Protein 5FVK (pdb70)

Structure (mmCIF, N/CA/C/O backbone):
data_5FVK
#
_entry.id   5FVK
#
_cell.length_a   38.830
_cell.length_b   56.460
_cell.length_c   84.250
_cell.angle_alpha   90.00
_cell.angle_beta   90.00
_cell.angle_gamma   90.00
#
_symmetry.space_group_name_H-M   'P 21 21 21'
#
loop_
_entity.id
_entity.type
_entity.pdbx_description
1 polymer 'VACUOLAR PROTEIN SORTING-ASSOCIATED PROTEIN 4'
2 polymer 'VPS4-ASSOCIATED PROTEIN 1'
3 water water
#
loop_
_atom_site.group_PDB
_atom_site.id
_atom_site.type_symbol
_atom_site.label_atom_id
_atom_site.label_alt_id
_atom_site.label_comp_id
_atom_site.label_asym_id
_atom_site.label_entity_id
_atom_site.label_seq_id
_atom_site.pdbx_PDB_ins_code
_atom_site.Cartn_x
_atom_site.Cartn_y
_atom_site.Cartn_z
_atom_site.occupancy
_atom_site.B_iso_or_equiv
_atom_site.auth_seq_id
_atom_site.auth_comp_id
_atom_site.auth_asym_id
_atom_site.auth_atom_id
_atom_site.pdbx_PDB_model_num
ATOM 1 N N . MET A 1 1 ? 5.314 41.169 19.281 1.00 73.70 1 MET A N 1
ATOM 2 C CA . MET A 1 1 ? 5.806 40.086 18.439 1.00 67.10 1 MET A CA 1
ATOM 3 C C . MET A 1 1 ? 5.337 40.280 16.996 1.00 67.08 1 MET A C 1
ATOM 4 O O . MET A 1 1 ? 4.205 39.944 16.646 1.00 73.28 1 MET A O 1
ATOM 9 N N . SER A 1 2 ? 6.220 40.837 16.173 1.00 56.60 2 SER A N 1
ATOM 10 C CA . SER A 1 2 ? 5.929 41.107 14.766 1.00 44.30 2 SER A CA 1
ATOM 11 C C . SER A 1 2 ? 6.963 40.432 13.869 1.00 35.02 2 SER A C 1
ATOM 12 O O . SER A 1 2 ? 7.966 39.937 14.365 1.00 33.20 2 SER A O 1
ATOM 15 N N . THR A 1 3 ? 6.724 40.415 12.558 1.00 29.33 3 THR A N 1
ATOM 16 C CA A THR A 1 3 ? 7.662 39.773 11.645 0.60 25.45 3 THR A CA 1
ATOM 17 C CA B THR A 1 3 ? 7.661 39.798 11.626 0.40 27.24 3 THR A CA 1
ATOM 18 C C . THR A 1 3 ? 9.002 40.526 11.617 1.00 26.65 3 THR A C 1
ATOM 19 O O . THR A 1 3 ? 10.064 39.900 11.559 1.00 24.41 3 THR A O 1
ATOM 26 N N . GLY A 1 4 ? 8.960 41.856 11.690 1.00 27.70 4 GLY A N 1
ATOM 27 C CA . GLY A 1 4 ? 10.183 42.640 11.666 1.00 27.38 4 GLY A CA 1
ATOM 28 C C . GLY A 1 4 ? 11.047 42.338 12.875 1.00 30.33 4 GLY A C 1
ATOM 29 O O . GLY A 1 4 ? 12.273 42.164 12.771 1.00 24.31 4 GLY A O 1
ATOM 30 N N . ASP A 1 5 ? 10.400 42.257 14.032 1.00 29.15 5 ASP A N 1
ATOM 31 C CA . ASP A 1 5 ? 11.098 41.931 15.269 1.00 33.43 5 ASP A CA 1
ATOM 32 C C . ASP A 1 5 ? 11.713 40.542 15.177 1.00 28.63 5 ASP A C 1
ATOM 33 O O . ASP A 1 5 ? 12.875 40.348 15.532 1.00 26.51 5 ASP A O 1
ATOM 38 N N . PHE A 1 6 ? 10.940 39.581 14.676 1.00 24.08 6 PHE A N 1
ATOM 39 C CA . PHE A 1 6 ? 11.430 38.216 14.524 1.00 21.38 6 PHE A CA 1
ATOM 40 C C . PHE A 1 6 ? 12.612 38.164 13.562 1.00 23.70 6 PHE A C 1
ATOM 41 O O . PHE A 1 6 ? 13.554 37.417 13.786 1.00 20.51 6 PHE A O 1
ATOM 49 N N . LEU A 1 7 ? 12.554 38.955 12.495 1.00 19.92 7 LEU A N 1
ATOM 50 C CA . LEU A 1 7 ? 13.647 38.988 11.524 1.00 22.71 7 LEU A CA 1
ATOM 51 C C . LEU A 1 7 ? 14.903 39.585 12.148 1.00 24.31 7 LEU A C 1
ATOM 52 O O . LEU A 1 7 ? 16.008 39.083 11.935 1.00 26.42 7 LEU A O 1
ATOM 57 N N . THR A 1 8 ? 14.729 40.663 12.905 1.00 24.86 8 THR A N 1
ATOM 58 C CA . THR A 1 8 ? 15.849 41.301 13.580 1.00 26.47 8 THR A CA 1
ATOM 59 C C . THR A 1 8 ? 16.569 40.298 14.468 1.00 34.00 8 THR A C 1
ATOM 60 O O . THR A 1 8 ? 17.793 40.138 14.384 1.00 35.26 8 THR A O 1
ATOM 64 N N . LYS A 1 9 ? 15.802 39.596 15.294 1.00 27.95 9 LYS A N 1
ATOM 65 C CA . LYS A 1 9 ? 16.392 38.648 16.225 1.00 31.78 9 LYS A CA 1
ATOM 66 C C . LYS A 1 9 ? 16.985 37.450 15.491 1.00 27.48 9 LYS A C 1
ATOM 67 O O . LYS A 1 9 ? 18.075 36.991 15.832 1.00 30.05 9 LYS A O 1
ATOM 73 N N . GLY A 1 10 ? 16.282 36.949 14.476 1.00 19.95 10 GLY A N 1
ATOM 74 C CA . GLY A 1 10 ? 16.803 35.873 13.664 1.00 16.40 10 GLY A CA 1
ATOM 75 C C . GLY A 1 10 ? 18.125 36.185 12.988 1.00 20.89 10 GLY A C 1
ATOM 76 O O . GLY A 1 10 ? 19.047 35.361 12.980 1.00 20.16 10 GLY A O 1
ATOM 77 N N . ILE A 1 11 ? 18.223 37.383 12.427 1.00 21.44 11 ILE A N 1
ATOM 78 C CA . ILE A 1 11 ? 19.417 37.771 11.700 1.00 23.61 11 ILE A CA 1
ATOM 79 C C . ILE A 1 11 ? 20.581 37.922 12.668 1.00 25.63 11 ILE A C 1
ATOM 80 O O . ILE A 1 11 ? 21.689 37.493 12.367 1.00 24.75 11 ILE A O 1
ATOM 85 N N . GLU A 1 12 ? 20.326 38.521 13.830 1.00 24.31 12 GLU A N 1
ATOM 86 C CA . GLU A 1 12 ? 21.327 38.588 14.896 1.00 29.62 12 GLU A CA 1
ATOM 87 C C . GLU A 1 12 ? 21.857 37.203 15.258 1.00 25.39 12 GLU A C 1
ATOM 88 O O . GLU A 1 12 ? 23.069 37.009 15.397 1.00 25.40 12 GLU A O 1
ATOM 94 N N . LEU A 1 13 ? 20.943 36.246 15.414 1.00 21.73 13 LEU A N 1
ATOM 95 C CA . LEU A 1 13 ? 21.312 34.900 15.823 1.00 24.28 13 LEU A CA 1
ATOM 96 C C . LEU A 1 13 ? 22.087 34.186 14.719 1.00 23.30 13 LEU A C 1
ATOM 97 O O . LEU A 1 13 ? 23.050 33.461 14.986 1.00 21.25 13 LEU A O 1
ATOM 102 N N . VAL A 1 14 ? 21.681 34.401 13.473 1.00 19.72 14 VAL A N 1
ATOM 103 C CA . VAL A 1 14 ? 22.372 33.755 12.368 1.00 18.82 14 VAL A CA 1
ATOM 104 C C . VAL A 1 14 ? 23.742 34.399 12.184 1.00 22.83 14 VAL A C 1
ATOM 105 O O . VAL A 1 14 ? 24.724 33.725 11.866 1.00 23.05 14 VAL A O 1
ATOM 109 N N . GLN A 1 15 ? 23.813 35.707 12.400 1.00 22.36 15 GLN A N 1
ATOM 110 C CA . GLN A 1 15 ? 25.095 36.391 12.343 1.00 24.82 15 GLN A CA 1
ATOM 111 C C . GLN A 1 15 ? 26.030 35.786 13.381 1.00 25.46 15 GLN A C 1
ATOM 112 O O . GLN A 1 15 ? 27.207 35.574 13.109 1.00 28.11 15 GLN A O 1
ATOM 118 N N . LYS A 1 16 ? 25.493 35.483 14.560 1.00 20.68 16 LYS A N 1
ATOM 119 C CA . LYS A 1 16 ? 26.278 34.851 15.623 1.00 24.44 16 LYS A CA 1
ATOM 120 C C . LYS A 1 16 ? 26.772 33.471 15.187 1.00 18.86 16 LYS A C 1
ATOM 121 O O . LYS A 1 16 ? 27.947 33.123 15.382 1.00 24.75 16 LYS A O 1
ATOM 127 N N . ALA A 1 17 ? 25.862 32.693 14.611 1.00 19.12 17 ALA A N 1
ATOM 128 C CA . ALA A 1 17 ? 26.174 31.382 14.051 1.00 17.92 17 ALA A CA 1
ATOM 129 C C . ALA A 1 17 ? 27.306 31.469 13.041 1.00 22.39 17 ALA A C 1
ATOM 130 O O . ALA A 1 17 ? 28.231 30.664 13.062 1.00 23.05 17 ALA A O 1
ATOM 132 N N . ILE A 1 18 ? 27.205 32.447 12.148 1.00 23.34 18 ILE A N 1
ATOM 133 C CA . ILE A 1 18 ? 28.188 32.643 11.093 1.00 20.43 18 ILE A CA 1
ATOM 134 C C . ILE A 1 18 ? 29.554 33.010 11.683 1.00 22.97 18 ILE A C 1
ATOM 135 O O . ILE A 1 18 ? 30.596 32.552 11.193 1.00 30.09 18 ILE A O 1
ATOM 140 N N . ASP A 1 19 ? 29.554 33.822 12.742 1.00 24.72 19 ASP A N 1
ATOM 141 C CA . ASP A 1 19 ? 30.794 34.139 13.458 1.00 25.82 19 ASP A CA 1
ATOM 142 C C . ASP A 1 19 ? 31.442 32.900 14.076 1.00 28.05 19 ASP A C 1
ATOM 143 O O . ASP A 1 19 ? 32.666 32.746 14.038 1.00 29.55 19 ASP A O 1
ATOM 148 N N . LEU A 1 20 ? 30.620 32.028 14.658 1.00 22.33 20 LEU A N 1
ATOM 149 C CA . LEU A 1 20 ? 31.104 30.794 15.274 1.00 22.85 20 LEU A CA 1
ATOM 150 C C . LEU A 1 20 ? 31.597 29.826 14.206 1.00 22.85 20 LEU A C 1
ATOM 151 O O . LEU A 1 20 ? 32.581 29.117 14.387 1.00 26.05 20 LEU A O 1
ATOM 156 N N . ASP A 1 21 ? 30.874 29.804 13.096 1.00 19.20 21 ASP A N 1
ATOM 157 C CA . ASP A 1 21 ? 31.220 29.022 11.914 1.00 24.32 21 ASP A CA 1
ATOM 158 C C . ASP A 1 21 ? 32.615 29.399 11.413 1.00 25.84 21 ASP A C 1
ATOM 159 O O . ASP A 1 21 ? 33.510 28.546 11.297 1.00 28.47 21 ASP A O 1
ATOM 164 N N . THR A 1 22 ? 32.805 30.684 11.149 1.00 27.41 22 THR A N 1
ATOM 165 C CA . THR A 1 22 ? 34.097 31.194 10.705 1.00 25.81 22 THR A CA 1
ATOM 166 C C . THR A 1 22 ? 35.195 30.877 11.717 1.00 27.67 22 THR A C 1
ATOM 167 O O . THR A 1 22 ? 36.338 30.621 11.340 1.00 33.39 22 THR A O 1
ATOM 171 N N . ALA A 1 23 ? 34.843 30.866 13.000 1.00 27.61 23 ALA A N 1
ATOM 172 C CA . ALA A 1 23 ? 35.826 30.604 14.060 1.00 29.19 23 ALA A CA 1
ATOM 173 C C . ALA A 1 23 ? 36.135 29.105 14.233 1.00 33.47 23 ALA A C 1
ATOM 174 O O . ALA A 1 23 ? 36.922 28.727 15.105 1.00 31.32 23 ALA A O 1
ATOM 176 N N . THR A 1 24 ? 35.515 28.281 13.385 1.00 33.34 24 THR A N 1
ATOM 177 C CA . THR A 1 24 ? 35.561 26.805 13.413 1.00 29.99 24 THR A CA 1
ATOM 178 C C . THR A 1 24 ? 34.933 26.186 14.660 1.00 29.75 24 THR A C 1
ATOM 179 O O . THR A 1 24 ? 35.197 25.024 14.978 1.00 31.50 24 THR A O 1
ATOM 183 N N . GLN A 1 25 ? 34.076 26.933 15.347 1.00 28.20 25 GLN A N 1
ATOM 184 C CA . GLN A 1 25 ? 33.345 26.366 16.475 1.00 22.10 25 GLN A CA 1
ATOM 185 C C . GLN A 1 25 ? 32.050 25.788 15.936 1.00 27.97 25 GLN A C 1
ATOM 186 O O . GLN A 1 25 ? 30.971 26.350 16.133 1.00 23.49 25 GLN A O 1
ATOM 192 N N . TYR A 1 26 ? 32.171 24.663 15.240 1.00 24.21 26 TYR A N 1
ATOM 193 C CA . TYR A 1 26 ? 31.080 24.170 14.411 1.00 22.29 26 TYR A CA 1
ATOM 194 C C . TYR A 1 26 ? 29.901 23.617 15.203 1.00 21.94 26 TYR A C 1
ATOM 195 O O . TYR A 1 26 ? 28.760 23.806 14.801 1.00 22.19 26 TYR A O 1
ATOM 204 N N . GLU A 1 27 ? 30.156 22.934 16.315 1.00 23.81 27 GLU A N 1
ATOM 205 C CA . GLU A 1 27 ? 29.041 22.427 17.116 1.00 25.75 27 GLU A CA 1
ATOM 206 C C . GLU A 1 27 ? 28.203 23.584 17.674 1.00 23.10 27 GLU A C 1
ATOM 207 O O . GLU A 1 27 ? 26.970 23.541 17.629 1.00 24.11 27 GLU A O 1
ATOM 213 N N . GLU A 1 28 ? 28.865 24.629 18.161 1.00 23.44 28 GLU A N 1
ATOM 214 C CA . GLU A 1 28 ? 28.152 25.802 18.666 1.00 22.01 28 GLU A CA 1
ATOM 215 C C . GLU A 1 28 ? 27.441 26.555 17.541 1.00 21.84 28 GLU A C 1
ATOM 216 O O . GLU A 1 28 ? 26.327 27.058 17.718 1.00 23.40 28 GLU A O 1
ATOM 222 N N . ALA A 1 29 ? 28.096 26.649 16.386 1.00 20.14 29 ALA A N 1
ATOM 223 C CA . ALA A 1 29 ? 27.486 27.271 15.208 1.00 19.49 29 ALA A CA 1
ATOM 224 C C . ALA A 1 29 ? 26.215 26.546 14.767 1.00 17.13 29 ALA A C 1
ATOM 225 O O . ALA A 1 29 ? 25.211 27.184 14.438 1.00 18.02 29 ALA A O 1
ATOM 227 N N . TYR A 1 30 ? 26.268 25.216 14.746 1.00 15.76 30 TYR A N 1
ATOM 228 C CA . TYR A 1 30 ? 25.118 24.410 14.358 1.00 16.35 30 TYR A CA 1
ATOM 229 C C . TYR A 1 30 ? 23.896 24.783 15.209 1.00 17.58 30 TYR A C 1
ATOM 230 O O . TYR A 1 30 ? 22.815 25.060 14.690 1.00 16.58 30 TYR A O 1
ATOM 239 N N . THR A 1 31 ? 24.095 24.816 16.521 1.00 20.50 31 THR A N 1
ATOM 240 C CA . THR A 1 31 ? 23.032 25.185 17.447 1.00 18.25 31 THR A CA 1
ATOM 241 C C . THR A 1 31 ? 22.542 26.600 17.176 1.00 16.13 31 THR A C 1
ATOM 242 O O . THR A 1 31 ? 21.346 26.844 17.145 1.00 16.86 31 THR A O 1
ATOM 246 N N . ALA A 1 32 ? 23.476 27.531 16.994 1.00 17.50 32 ALA A N 1
ATOM 247 C CA . ALA A 1 32 ? 23.135 28.922 16.738 1.00 19.73 32 ALA A CA 1
ATOM 248 C C . ALA A 1 32 ? 22.361 29.104 15.427 1.00 19.13 32 ALA A C 1
ATOM 249 O O . ALA A 1 32 ? 21.442 29.921 15.365 1.00 19.08 32 ALA A O 1
ATOM 251 N N . TYR A 1 33 ? 22.730 28.361 14.384 1.00 14.92 33 TYR A N 1
ATOM 252 C CA . TYR A 1 33 ? 21.987 28.433 13.128 1.00 12.32 33 TYR A CA 1
ATOM 253 C C . TYR A 1 33 ? 20.540 28.043 13.371 1.00 13.12 33 TYR A C 1
ATOM 254 O O . TYR A 1 33 ? 19.631 28.709 12.901 1.00 13.36 33 TYR A O 1
ATOM 263 N N . TYR A 1 34 ? 20.330 26.941 14.088 1.00 13.02 34 TYR A N 1
ATOM 264 C CA . TYR A 1 34 ? 18.965 26.483 14.330 1.00 13.63 34 TYR A CA 1
ATOM 265 C C . TYR A 1 34 ? 18.198 27.440 15.232 1.00 15.45 34 TYR A C 1
ATOM 266 O O . TYR A 1 34 ? 16.989 27.601 15.048 1.00 16.88 34 TYR A O 1
ATOM 275 N N . ASN A 1 35 ? 18.873 28.103 16.171 1.00 17.74 35 ASN A N 1
ATOM 276 C CA . ASN A 1 35 ? 18.228 29.181 16.921 1.00 18.50 35 ASN A CA 1
ATOM 277 C C . ASN A 1 35 ? 17.726 30.266 15.968 1.00 21.76 35 ASN A C 1
ATOM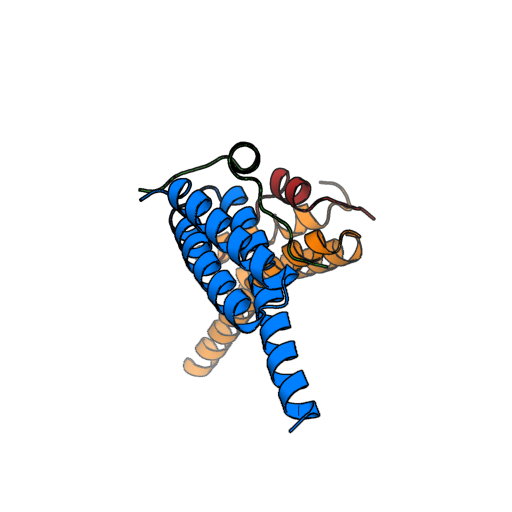 278 O O . ASN A 1 35 ? 16.577 30.694 16.045 1.00 19.17 35 ASN A O 1
ATOM 283 N N . GLY A 1 36 ? 18.594 30.678 15.050 1.00 16.83 36 GLY A N 1
ATOM 284 C CA . GLY A 1 36 ? 18.222 31.606 13.991 1.00 16.29 36 GLY A CA 1
ATOM 285 C C . GLY A 1 36 ? 17.046 31.130 13.156 1.00 11.93 36 GLY A C 1
ATOM 286 O O . GLY A 1 36 ? 16.112 31.896 12.901 1.00 16.22 36 GLY A O 1
ATOM 287 N N . LEU A 1 37 ? 17.090 29.875 12.726 1.00 12.05 37 LEU A N 1
ATOM 288 C CA . LEU A 1 37 ? 16.005 29.313 11.929 1.00 12.74 37 LEU A CA 1
ATOM 289 C C . LEU A 1 37 ? 14.659 29.382 12.652 1.00 11.91 37 LEU A C 1
ATOM 290 O O . LEU A 1 37 ? 13.635 29.607 12.006 1.00 13.84 37 LEU A O 1
ATOM 295 N N . ASP A 1 38 ? 14.659 29.213 13.977 1.00 13.55 38 ASP A N 1
ATOM 296 C CA . ASP A 1 38 ? 13.411 29.360 14.734 1.00 13.63 38 ASP A CA 1
ATOM 297 C C . ASP A 1 38 ? 12.750 30.715 14.501 1.00 15.23 38 ASP A C 1
ATOM 298 O O . ASP A 1 38 ? 11.526 30.808 14.338 1.00 16.79 38 ASP A O 1
ATOM 303 N N . TYR A 1 39 ? 13.558 31.772 14.523 1.00 15.78 39 TYR A N 1
ATOM 304 C CA . TYR A 1 39 ? 13.014 33.115 14.406 1.00 14.10 39 TYR A CA 1
ATOM 305 C C . TYR A 1 39 ? 12.685 33.456 12.963 1.00 14.89 39 TYR A C 1
ATOM 306 O O . TYR A 1 39 ? 11.731 34.206 12.717 1.00 17.19 39 TYR A O 1
ATOM 315 N N . LEU A 1 40 ? 13.425 32.895 12.010 1.00 14.98 40 LEU A N 1
ATOM 316 C CA . LEU A 1 40 ? 13.052 33.097 10.612 1.00 13.91 40 LEU A CA 1
ATOM 317 C C . LEU A 1 40 ? 11.728 32.406 10.347 1.00 11.36 40 LEU A C 1
ATOM 318 O O . LEU A 1 40 ? 10.894 32.911 9.593 1.00 15.60 40 LEU A O 1
ATOM 323 N N . MET A 1 41 ? 11.534 31.240 10.968 1.00 11.22 41 MET A N 1
ATOM 324 C CA . MET A 1 41 ? 10.281 30.518 10.825 1.00 12.96 41 MET A CA 1
ATOM 325 C C . MET A 1 41 ? 9.120 31.317 11.419 1.00 14.37 41 MET A C 1
ATOM 326 O O . MET A 1 41 ? 8.032 31.376 10.835 1.00 16.63 41 MET A O 1
ATOM 331 N N . LEU A 1 42 ? 9.352 31.946 12.570 1.00 13.45 42 LEU A N 1
ATOM 332 C CA . LEU A 1 42 ? 8.316 32.771 13.186 1.00 14.20 42 LEU A CA 1
ATOM 333 C C . LEU A 1 42 ? 8.025 33.989 12.317 1.00 17.10 42 LEU A C 1
ATOM 334 O O . LEU A 1 42 ? 6.868 34.380 12.158 1.00 18.79 42 LEU A O 1
ATOM 339 N N . ALA A 1 43 ? 9.071 34.576 11.742 1.00 17.25 43 ALA A N 1
ATOM 340 C CA . ALA A 1 43 ? 8.879 35.737 10.872 1.00 15.29 43 ALA A CA 1
ATOM 341 C C . ALA A 1 43 ? 8.009 35.354 9.693 1.00 16.09 43 ALA A C 1
ATOM 342 O O . ALA A 1 43 ? 7.113 36.096 9.280 1.00 17.01 43 ALA A O 1
ATOM 344 N N . LEU A 1 44 ? 8.280 34.176 9.153 1.00 17.02 44 LEU A N 1
ATOM 345 C CA . LEU A 1 44 ? 7.547 33.653 8.017 1.00 16.70 44 LEU A CA 1
ATOM 346 C C . LEU A 1 44 ? 6.073 33.509 8.341 1.00 15.63 44 LEU A C 1
ATOM 347 O O . LEU A 1 44 ? 5.211 33.924 7.555 1.00 20.37 44 LEU A O 1
ATOM 352 N N . LYS A 1 45 ? 5.786 32.941 9.511 1.00 17.55 45 LYS A N 1
ATOM 353 C CA . LYS A 1 45 ? 4.414 32.713 9.957 1.00 18.67 45 LYS A CA 1
ATOM 354 C C . LYS A 1 45 ? 3.608 34.009 10.063 1.00 23.54 45 LYS A C 1
ATOM 355 O O . LYS A 1 45 ? 2.410 34.013 9.815 1.00 29.76 45 LYS A O 1
ATOM 361 N N . TYR A 1 46 ? 4.262 35.112 10.409 1.00 18.22 46 TYR A N 1
ATOM 362 C CA . TYR A 1 46 ? 3.532 36.360 10.627 1.00 20.24 46 TYR A CA 1
ATOM 363 C C . TYR A 1 46 ? 3.603 37.334 9.463 1.00 22.26 46 TYR A C 1
ATOM 364 O O . TYR A 1 46 ? 3.086 38.451 9.544 1.00 27.01 46 TYR A O 1
ATOM 373 N N . GLU A 1 47 ? 4.239 36.902 8.381 1.00 17.79 47 GLU A N 1
ATOM 374 C CA . GLU A 1 47 ? 4.357 37.718 7.187 1.00 17.86 47 GLU A CA 1
ATOM 375 C C . GLU A 1 47 ? 3.301 37.289 6.178 1.00 21.23 47 GLU A C 1
ATOM 376 O O . GLU A 1 47 ? 3.163 36.095 5.909 1.00 20.36 47 GLU A O 1
ATOM 382 N N . LYS A 1 48 ? 2.559 38.247 5.621 1.00 15.06 48 LYS A N 1
ATOM 383 C CA . LYS A 1 48 ? 1.491 37.897 4.687 1.00 17.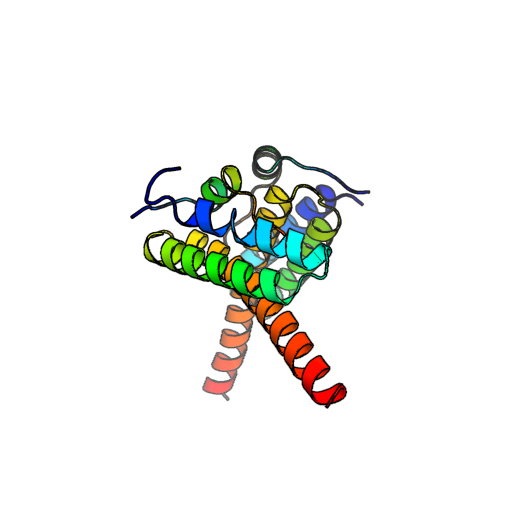15 48 LYS A CA 1
ATOM 384 C C . LYS A 1 48 ? 1.786 38.219 3.220 1.00 18.31 48 LYS A C 1
ATOM 385 O O . LYS A 1 48 ? 1.067 37.755 2.324 1.00 20.24 48 LYS A O 1
ATOM 391 N N . ASN A 1 49 ? 2.806 39.030 2.965 1.00 16.74 49 ASN A N 1
ATOM 392 C CA . ASN A 1 49 ? 3.168 39.351 1.581 1.00 19.63 49 ASN A CA 1
ATOM 393 C C . ASN A 1 49 ? 3.842 38.134 0.967 1.00 18.15 49 ASN A C 1
ATOM 394 O O . ASN A 1 49 ? 4.855 37.682 1.484 1.00 16.44 49 ASN A O 1
ATOM 399 N N . PRO A 1 50 ? 3.287 37.593 -0.129 1.00 16.01 50 PRO A N 1
ATOM 400 C CA . PRO A 1 50 ? 3.844 36.317 -0.608 1.00 15.84 50 PRO A CA 1
ATOM 401 C C . PRO A 1 50 ? 5.278 36.447 -1.128 1.00 16.81 50 PRO A C 1
ATOM 402 O O . PRO A 1 50 ? 6.050 35.507 -1.024 1.00 19.41 50 PRO A O 1
ATOM 406 N N . LYS A 1 51 ? 5.626 37.601 -1.692 1.00 19.27 51 LYS A N 1
ATOM 407 C CA . LYS A 1 51 ? 7.010 37.797 -2.131 1.00 18.35 51 LYS A CA 1
ATOM 408 C C . LYS A 1 51 ? 7.970 37.778 -0.950 1.00 17.58 51 LYS A C 1
ATOM 409 O O . LYS A 1 51 ? 9.005 37.110 -1.000 1.00 20.06 51 LYS A O 1
ATOM 415 N N . SER A 1 52 ? 7.619 38.499 0.108 1.00 16.28 52 SER A N 1
ATOM 416 C CA . SER A 1 52 ? 8.460 38.551 1.297 1.00 18.35 52 SER A CA 1
ATOM 417 C C . SER A 1 52 ? 8.554 37.196 1.977 1.00 20.14 52 SER A C 1
ATOM 418 O O . SER A 1 52 ? 9.628 36.823 2.429 1.00 16.66 52 SER A O 1
ATOM 421 N N . LYS A 1 53 ? 7.445 36.460 2.041 1.00 16.60 53 LYS A N 1
ATOM 422 C CA . LYS A 1 53 ? 7.511 35.086 2.542 1.00 13.44 53 LYS A CA 1
ATOM 423 C C . LYS A 1 53 ? 8.531 34.261 1.750 1.00 14.90 53 LYS A C 1
ATOM 424 O O . LYS A 1 53 ? 9.322 33.527 2.323 1.00 16.53 53 LYS A O 1
ATOM 430 N N . ASP A 1 54 ? 8.524 34.375 0.426 1.00 15.66 54 ASP A N 1
ATOM 431 C CA . ASP A 1 54 ? 9.443 33.554 -0.345 1.00 17.49 54 ASP A CA 1
ATOM 432 C C . ASP A 1 54 ? 10.895 33.991 -0.169 1.00 16.71 54 ASP A C 1
ATOM 433 O O . ASP A 1 54 ? 11.800 33.140 -0.202 1.00 16.98 54 ASP A O 1
ATOM 438 N N . LEU A 1 55 ? 11.116 35.291 0.044 1.00 15.92 55 LEU A N 1
ATOM 439 C CA . LEU A 1 55 ? 12.454 35.810 0.358 1.00 19.35 55 LEU A CA 1
ATOM 440 C C . LEU A 1 55 ? 12.969 35.218 1.660 1.00 19.39 55 LEU A C 1
ATOM 441 O O . LEU A 1 55 ? 14.115 34.762 1.744 1.00 18.71 55 LEU A O 1
ATOM 446 N N . ILE A 1 56 ? 12.121 35.236 2.681 1.00 14.26 56 ILE A N 1
ATOM 447 C CA . ILE A 1 56 ? 12.497 34.679 3.973 1.00 13.51 56 ILE A CA 1
ATOM 448 C C . ILE A 1 56 ? 12.740 33.177 3.840 1.00 16.01 56 ILE A C 1
ATOM 449 O O . ILE A 1 56 ? 13.694 32.650 4.421 1.00 16.13 56 ILE A O 1
ATOM 454 N N . ARG A 1 57 ? 11.889 32.490 3.078 1.00 13.79 57 ARG A N 1
ATOM 455 C CA . ARG A 1 57 ? 12.033 31.038 2.918 1.00 14.08 57 ARG A CA 1
ATOM 456 C C . ARG A 1 57 ? 13.359 30.719 2.239 1.00 17.66 57 ARG A C 1
ATOM 457 O O . ARG A 1 57 ? 14.031 29.748 2.578 1.00 16.84 57 ARG A O 1
ATOM 465 N N . ALA A 1 58 ? 13.736 31.547 1.270 1.00 14.08 58 ALA A N 1
ATOM 466 C CA . ALA A 1 58 ? 14.970 31.306 0.532 1.00 18.36 58 ALA A CA 1
ATOM 467 C C . ALA A 1 58 ? 16.176 31.428 1.460 1.00 22.07 58 ALA A C 1
ATOM 468 O O . ALA A 1 58 ? 17.100 30.609 1.402 1.00 18.06 58 ALA A O 1
ATOM 470 N N . LYS A 1 59 ? 16.164 32.443 2.323 1.00 15.65 59 LYS A N 1
ATOM 471 C CA . LYS A 1 59 ? 17.238 32.618 3.297 1.00 16.43 59 LYS A CA 1
ATOM 472 C C . LYS A 1 59 ? 17.251 31.516 4.356 1.00 14.52 59 LYS A C 1
ATOM 473 O O . LYS A 1 59 ? 18.320 31.002 4.718 1.00 15.39 59 LYS A O 1
ATOM 479 N N . PHE A 1 60 ? 16.068 31.166 4.854 1.00 13.04 60 PHE A N 1
ATOM 480 C CA . PHE A 1 60 ? 15.893 30.009 5.735 1.00 11.10 60 PHE A CA 1
ATOM 481 C C . PHE A 1 60 ? 16.616 28.800 5.146 1.00 14.70 60 PHE A C 1
ATOM 482 O O . PHE A 1 60 ? 17.396 28.128 5.820 1.00 13.53 60 PHE A O 1
ATOM 490 N N . THR A 1 61 ? 16.362 28.532 3.873 1.00 11.28 61 THR A N 1
ATOM 491 C CA . THR A 1 61 ? 16.920 27.337 3.257 1.00 13.08 61 THR A CA 1
ATOM 492 C C . THR A 1 61 ? 18.439 27.448 3.163 1.00 14.12 61 THR A C 1
ATOM 493 O O . THR A 1 61 ? 19.144 26.447 3.358 1.00 16.02 61 THR A O 1
ATOM 497 N N . GLU A 1 62 ? 18.956 28.647 2.866 1.00 15.47 62 GLU A N 1
ATOM 498 C CA A GLU A 1 62 ? 20.406 28.818 2.818 0.50 14.63 62 GLU A CA 1
ATOM 499 C CA B GLU A 1 62 ? 20.408 28.858 2.830 0.50 15.51 62 GLU A CA 1
ATOM 500 C C . GLU A 1 62 ? 21.048 28.498 4.167 1.00 14.72 62 GLU A C 1
ATOM 501 O O . GLU A 1 62 ? 22.088 27.802 4.224 1.00 14.61 62 GLU A O 1
ATOM 512 N N . TYR A 1 63 ? 20.449 28.979 5.247 1.00 12.00 63 TYR A N 1
ATOM 513 C CA . TYR A 1 63 ? 21.035 28.742 6.573 1.00 12.38 63 TYR A CA 1
ATOM 514 C C . TYR A 1 63 ? 20.838 27.288 7.004 1.00 11.45 63 TYR A C 1
ATOM 515 O O . TYR A 1 63 ? 21.748 26.687 7.586 1.00 13.85 63 TYR A O 1
ATOM 524 N N . LEU A 1 64 ? 19.660 26.726 6.718 1.00 11.55 64 LEU A N 1
ATOM 525 C CA . LEU A 1 64 ? 19.417 25.305 6.940 1.00 11.31 64 LEU A CA 1
ATOM 526 C C . LEU A 1 64 ? 20.487 24.460 6.259 1.00 14.98 64 LEU A C 1
ATOM 527 O O . LEU A 1 64 ? 21.061 23.559 6.865 1.00 14.52 64 LEU A O 1
ATOM 532 N N . ASN A 1 65 ? 20.759 24.755 4.994 1.00 12.15 65 ASN A N 1
ATOM 533 C CA . ASN A 1 65 ? 21.731 23.960 4.247 1.00 14.63 65 ASN A CA 1
ATOM 534 C C . ASN A 1 65 ? 23.132 24.043 4.849 1.00 14.04 65 ASN A C 1
ATOM 535 O O . ASN A 1 65 ? 23.872 23.045 4.882 1.00 16.99 65 ASN A O 1
ATOM 540 N N . ARG A 1 66 ? 23.499 25.228 5.320 1.00 13.46 66 ARG A N 1
ATOM 541 C CA . ARG A 1 66 ? 24.816 25.410 5.919 1.00 15.91 66 ARG A CA 1
ATOM 542 C C . ARG A 1 66 ? 24.881 24.630 7.217 1.00 14.06 66 ARG A C 1
ATOM 543 O O . ARG A 1 66 ? 25.875 23.975 7.489 1.00 14.93 66 ARG A O 1
ATOM 551 N N . ALA A 1 67 ? 23.821 24.714 8.023 1.00 12.27 67 ALA A N 1
ATOM 552 C CA . ALA A 1 67 ? 23.793 23.984 9.294 1.00 11.80 67 ALA A CA 1
ATOM 553 C C . ALA A 1 67 ? 23.973 22.492 9.077 1.00 16.92 67 ALA A C 1
ATOM 554 O O . ALA A 1 67 ? 24.724 21.812 9.785 1.00 17.34 67 ALA A O 1
ATOM 556 N N . GLU A 1 68 ? 23.288 21.976 8.079 1.00 13.73 68 GLU A N 1
ATOM 557 C CA . GLU A 1 68 ? 23.360 20.542 7.837 1.00 15.53 68 GLU A CA 1
ATOM 558 C C . GLU A 1 68 ? 24.721 20.145 7.265 1.00 18.51 68 GLU A C 1
ATOM 559 O O . GLU A 1 68 ? 25.217 19.052 7.550 1.00 18.35 68 GLU A O 1
ATOM 565 N N . GLN A 1 69 ? 25.330 21.030 6.485 1.00 15.52 69 GLN A N 1
ATOM 566 C CA . GLN A 1 69 ? 26.697 20.816 6.016 1.00 18.48 69 GLN A CA 1
ATOM 567 C C . GLN A 1 69 ? 27.673 20.734 7.191 1.00 17.49 69 GLN A C 1
ATOM 568 O O . GLN A 1 69 ? 28.545 19.854 7.211 1.00 17.93 69 GLN A O 1
ATOM 574 N N . LEU A 1 70 ? 27.520 21.623 8.175 1.00 15.57 70 LEU A N 1
ATOM 575 C CA . LEU A 1 70 ? 28.360 21.568 9.372 1.00 13.59 70 LEU A CA 1
ATOM 576 C C . LEU A 1 70 ? 28.153 20.244 10.106 1.00 15.91 70 LEU A C 1
ATOM 577 O O . LEU A 1 70 ? 29.118 19.613 10.537 1.00 18.54 70 LEU A O 1
ATOM 582 N N . LYS A 1 71 ? 26.889 19.848 10.264 1.00 14.91 71 LYS A N 1
ATOM 583 C CA . LYS A 1 71 ? 26.570 18.615 10.977 1.00 15.44 71 LYS A CA 1
ATOM 584 C C . LYS A 1 71 ? 27.209 17.411 10.301 1.00 16.99 71 LYS A C 1
ATOM 585 O O . LYS A 1 71 ? 27.840 16.571 10.955 1.00 18.71 71 LYS A O 1
ATOM 591 N N . LYS A 1 72 ? 27.051 17.324 8.985 1.00 16.17 72 LYS A N 1
ATOM 592 C CA . LYS A 1 72 ? 27.669 16.229 8.242 1.00 16.80 72 LYS A CA 1
ATOM 593 C C . LYS A 1 72 ? 29.194 16.273 8.376 1.00 17.03 72 LYS A C 1
ATOM 594 O O . LYS A 1 72 ? 29.834 15.234 8.521 1.00 21.33 72 LYS A O 1
ATOM 600 N N . HIS A 1 73 ? 29.781 17.470 8.329 1.00 16.80 73 HIS A N 1
ATOM 601 C CA . HIS A 1 73 ? 31.221 17.613 8.475 1.00 19.01 73 HIS A CA 1
ATOM 602 C C . HIS A 1 73 ? 31.686 17.136 9.853 1.00 20.86 73 HIS A C 1
ATOM 603 O O . HIS A 1 73 ? 32.661 16.391 9.961 1.00 23.47 73 HIS A O 1
ATOM 610 N N . LEU A 1 74 ? 30.983 17.553 10.899 1.00 18.67 74 LEU A N 1
ATOM 611 C CA . LEU A 1 74 ? 31.314 17.142 12.264 1.00 19.03 74 LEU A CA 1
ATOM 612 C C . LEU A 1 74 ? 31.275 15.627 12.417 1.00 17.74 74 LEU A C 1
ATOM 613 O O . LEU A 1 74 ? 32.202 15.026 12.985 1.00 21.37 74 LEU A O 1
ATOM 618 N N . GLU A 1 75 ? 30.198 15.015 11.927 1.00 17.40 75 GLU A N 1
ATOM 619 C CA . GLU A 1 75 ? 30.029 13.560 12.040 1.00 15.73 75 GLU A CA 1
ATOM 620 C C . GLU A 1 75 ? 31.068 12.806 11.226 1.00 18.23 75 GLU A C 1
ATOM 621 O O . GLU A 1 75 ? 31.663 11.842 11.702 1.00 18.18 75 GLU A O 1
ATOM 627 N N . SER A 1 76 ? 31.304 13.254 10.000 1.00 20.73 76 SER A N 1
ATOM 628 C CA . SER A 1 76 ? 32.266 12.581 9.134 1.00 18.91 76 SER A CA 1
ATOM 629 C C . SER A 1 76 ? 33.692 12.712 9.662 1.00 20.74 76 SER A C 1
ATOM 630 O O . SER A 1 76 ? 34.474 11.771 9.575 1.00 22.67 76 SER A O 1
ATOM 633 N N . GLU A 1 77 ? 34.027 13.882 10.201 1.00 21.24 77 GLU A N 1
ATOM 634 C CA . GLU A 1 77 ? 35.349 14.097 10.775 1.00 21.76 77 GLU A CA 1
ATOM 635 C C . GLU A 1 77 ? 35.562 13.163 11.948 1.00 22.57 77 GLU A C 1
ATOM 636 O O . GLU A 1 77 ? 36.631 12.571 12.099 1.00 29.04 77 GLU A O 1
ATOM 642 N N . GLU A 1 78 ? 34.536 13.034 12.783 1.00 21.80 78 GLU A N 1
ATOM 643 C CA . GLU A 1 78 ? 34.661 12.174 13.948 1.00 23.02 78 GLU A CA 1
ATOM 644 C C . GLU A 1 78 ? 34.790 10.717 13.521 1.00 27.12 78 GLU A C 1
ATOM 645 O O . GLU A 1 78 ? 35.566 9.969 14.101 1.00 25.46 78 GLU A O 1
ATOM 651 N N . ALA A 1 79 ? 34.029 10.322 12.501 1.00 19.10 79 ALA A N 1
ATOM 652 C CA . ALA A 1 79 ? 34.059 8.942 12.011 1.00 19.78 79 ALA A CA 1
ATOM 653 C C . ALA A 1 79 ? 35.396 8.602 11.354 1.00 21.26 79 ALA A C 1
ATOM 654 O O . ALA A 1 79 ? 35.869 7.467 11.431 1.00 22.78 79 ALA A O 1
ATOM 656 N N . ASN A 1 80 ? 35.984 9.587 10.684 1.00 23.34 80 ASN A N 1
ATOM 657 C CA . ASN A 1 80 ? 37.298 9.406 10.073 1.00 23.08 80 ASN A CA 1
ATOM 658 C C . ASN A 1 80 ? 38.393 9.208 11.114 1.00 29.23 80 ASN A C 1
ATOM 659 O O . ASN A 1 80 ? 39.413 8.584 10.836 1.00 34.71 80 ASN A O 1
ATOM 664 N N . ALA A 1 81 ? 38.182 9.760 12.306 1.00 28.46 81 ALA A N 1
ATOM 665 C CA . ALA A 1 81 ? 39.234 9.788 13.317 1.00 30.45 81 ALA A CA 1
ATOM 666 C C . ALA A 1 81 ? 38.999 8.774 14.425 1.00 38.17 81 ALA A C 1
ATOM 667 O O . ALA A 1 81 ? 39.831 8.620 15.320 1.00 36.54 81 ALA A O 1
ATOM 669 N N . ALA A 1 82 ? 37.874 8.070 14.353 1.00 31.93 82 ALA A N 1
ATOM 670 C CA . ALA A 1 82 ? 37.441 7.201 15.442 1.00 36.95 82 ALA A CA 1
ATOM 671 C C . ALA A 1 82 ? 38.370 6.006 15.653 1.00 44.56 82 ALA A C 1
ATOM 672 O O . ALA A 1 82 ? 38.676 5.269 14.717 1.00 51.16 82 ALA A O 1
ATOM 674 N N . MET B 1 1 ? 0.007 37.163 -25.335 1.00 45.75 1 MET B N 1
ATOM 675 C CA . MET B 1 1 ? 0.809 35.941 -25.359 1.00 44.77 1 MET B CA 1
ATOM 676 C C . MET B 1 1 ? 1.903 36.000 -26.426 1.00 47.35 1 MET B C 1
ATOM 677 O O . MET B 1 1 ? 1.678 36.482 -27.536 1.00 48.21 1 MET B O 1
ATOM 682 N N . SER B 1 2 ? 3.086 35.509 -26.067 1.00 39.80 2 SER B N 1
ATOM 683 C CA . SER B 1 2 ? 4.194 35.317 -26.996 1.00 34.30 2 SER B CA 1
ATOM 684 C C . SER B 1 2 ? 4.774 33.929 -26.747 1.00 33.80 2 SER B C 1
ATOM 685 O O . SER B 1 2 ? 4.331 33.231 -25.839 1.00 33.20 2 SER B O 1
ATOM 688 N N . THR B 1 3 ? 5.757 33.523 -27.544 1.00 36.72 3 THR B N 1
ATOM 689 C CA . THR B 1 3 ? 6.523 32.323 -27.215 1.00 35.42 3 THR B CA 1
ATOM 690 C C . THR B 1 3 ? 7.673 32.674 -26.260 1.00 36.56 3 THR B C 1
ATOM 691 O O . THR B 1 3 ? 8.166 33.799 -26.261 1.00 37.52 3 THR B O 1
ATOM 695 N N . GLY B 1 4 ? 8.086 31.712 -25.436 1.00 30.53 4 GLY B N 1
ATOM 696 C CA . GLY B 1 4 ? 9.106 31.964 -24.432 1.00 26.79 4 GLY B CA 1
ATOM 697 C C . GLY B 1 4 ? 8.511 32.309 -23.072 1.00 34.06 4 GLY B C 1
ATOM 698 O O . GLY B 1 4 ? 7.382 31.906 -22.775 1.00 35.29 4 GLY B O 1
ATOM 699 N N . ASP B 1 5 ? 9.274 33.053 -22.264 1.00 36.28 5 ASP B N 1
ATOM 700 C CA . ASP B 1 5 ? 8.908 33.456 -20.894 1.00 37.36 5 ASP B CA 1
ATOM 701 C C . ASP B 1 5 ? 8.293 32.317 -20.084 1.00 34.01 5 ASP B C 1
ATOM 702 O O . ASP B 1 5 ? 7.147 32.384 -19.633 1.00 30.26 5 ASP B O 1
ATOM 707 N N . PHE B 1 6 ? 9.090 31.283 -19.883 1.00 18.33 6 PHE B N 1
ATOM 708 C CA . PHE B 1 6 ? 8.580 30.009 -19.384 1.00 15.59 6 PHE B CA 1
ATOM 709 C C . PHE B 1 6 ? 8.149 30.076 -17.926 1.00 16.72 6 PHE B C 1
ATOM 710 O O . PHE B 1 6 ? 7.147 29.456 -17.545 1.00 15.77 6 PHE B O 1
ATOM 718 N N . LEU B 1 7 ? 8.897 30.809 -17.106 1.00 17.04 7 LEU B N 1
ATOM 719 C CA . LEU B 1 7 ? 8.546 30.926 -15.698 1.00 14.26 7 LEU B CA 1
ATOM 720 C C . LEU B 1 7 ? 7.160 31.567 -15.554 1.00 17.75 7 LEU B C 1
ATOM 721 O O . LEU B 1 7 ? 6.321 31.077 -14.801 1.00 18.53 7 LEU B O 1
ATOM 726 N N . THR B 1 8 ? 6.913 32.661 -16.284 1.00 18.03 8 THR B N 1
ATOM 727 C CA . THR B 1 8 ? 5.601 33.318 -16.232 1.00 18.27 8 THR B CA 1
ATOM 728 C C . THR B 1 8 ? 4.490 32.364 -16.649 1.00 21.46 8 THR B C 1
ATOM 729 O O . THR B 1 8 ? 3.460 32.279 -15.984 1.00 21.27 8 THR B O 1
ATOM 733 N N . LYS B 1 9 ? 4.712 31.635 -17.736 1.00 20.24 9 LYS B N 1
ATOM 734 C CA . LYS B 1 9 ? 3.702 30.704 -18.238 1.00 19.96 9 LYS B CA 1
ATOM 735 C C . LYS B 1 9 ? 3.425 29.582 -17.244 1.00 17.20 9 LYS B C 1
ATOM 736 O O . LYS B 1 9 ? 2.276 29.166 -17.055 1.00 21.66 9 LYS B O 1
ATOM 742 N N . GLY B 1 10 ? 4.485 29.061 -16.642 1.00 15.53 10 GLY B N 1
ATOM 743 C CA . GLY B 1 10 ? 4.352 28.030 -15.622 1.00 14.42 10 GLY B CA 1
ATOM 744 C C . GLY B 1 10 ? 3.558 28.519 -14.425 1.00 17.07 10 GLY B C 1
ATOM 745 O O . GLY B 1 10 ? 2.663 27.815 -13.932 1.00 15.95 10 GLY B O 1
ATOM 746 N N . ILE B 1 11 ? 3.892 29.713 -13.942 1.00 14.00 11 ILE B N 1
ATOM 747 C CA . ILE B 1 11 ? 3.180 30.281 -12.804 1.00 16.94 11 ILE B CA 1
ATOM 748 C C . ILE B 1 11 ? 1.699 30.473 -13.127 1.00 16.23 11 ILE B C 1
ATOM 749 O O . ILE B 1 11 ? 0.833 30.167 -12.306 1.00 19.86 11 ILE B O 1
ATOM 754 N N . GLU B 1 12 ? 1.404 30.947 -14.334 1.00 17.88 12 GLU B N 1
ATOM 755 C CA A GLU B 1 12 ? 0.029 31.144 -14.782 0.47 18.34 12 GLU B CA 1
ATOM 756 C CA B GLU B 1 12 ? 0.017 31.155 -14.718 0.53 15.95 12 GLU B CA 1
ATOM 757 C C . GLU B 1 12 ? -0.742 29.829 -14.780 1.00 18.08 12 GLU B C 1
ATOM 758 O O . GLU B 1 12 ? -1.904 29.769 -14.385 1.00 20.71 12 GLU B O 1
ATOM 769 N N . LEU B 1 13 ? -0.091 28.772 -15.250 1.00 16.07 13 LEU B N 1
ATOM 770 C CA . LEU B 1 13 ? -0.764 27.473 -15.283 1.00 17.46 13 LEU B CA 1
ATOM 771 C C . LEU B 1 13 ? -0.948 26.876 -13.891 1.00 16.70 13 LEU B C 1
ATOM 772 O O . LEU B 1 13 ? -1.966 26.234 -13.629 1.00 17.26 13 LEU B O 1
ATOM 777 N N . VAL B 1 14 ? 0.017 27.085 -13.000 1.00 15.42 14 VAL B N 1
ATOM 778 C CA . VAL B 1 14 ? -0.107 26.581 -11.634 1.00 16.08 14 VAL B CA 1
ATOM 779 C C . VAL B 1 14 ? -1.198 27.351 -10.892 1.00 16.46 14 VAL B C 1
ATOM 780 O O . VAL B 1 14 ? -1.932 26.783 -10.083 1.00 18.90 14 VAL B O 1
ATOM 784 N N . GLN B 1 15 ? -1.325 28.643 -11.170 1.00 16.99 15 GLN B N 1
ATOM 785 C CA . GLN B 1 15 ? -2.412 29.399 -10.564 1.00 18.22 15 GLN B CA 1
ATOM 786 C C . GLN B 1 15 ? -3.771 28.847 -10.995 1.00 20.85 15 GLN B C 1
ATOM 787 O O . GLN B 1 15 ? -4.690 28.721 -10.179 1.00 22.64 15 GLN B O 1
ATOM 793 N N . LYS B 1 16 ? -3.900 28.534 -12.283 1.00 20.09 16 LYS B N 1
ATOM 794 C CA . LYS B 1 16 ? -5.115 27.919 -12.791 1.00 17.14 16 LYS B CA 1
ATOM 795 C C . LYS B 1 16 ? -5.354 26.575 -12.096 1.00 17.07 16 LYS B C 1
ATOM 796 O O . LYS B 1 16 ? -6.492 26.260 -11.733 1.00 19.55 16 LYS B O 1
ATOM 802 N N . ALA B 1 17 ? -4.287 25.797 -11.909 1.00 17.20 17 ALA B N 1
ATOM 803 C CA . ALA B 1 17 ? -4.373 24.495 -11.235 1.00 15.98 17 ALA B CA 1
ATOM 804 C C . ALA B 1 17 ? -4.897 24.640 -9.818 1.00 17.65 17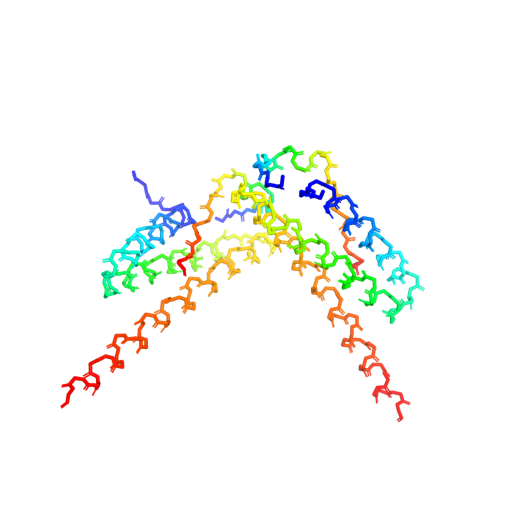 ALA B C 1
ATOM 805 O O . ALA B 1 17 ? -5.741 23.864 -9.379 1.00 19.30 17 ALA B O 1
ATOM 807 N N . ILE B 1 18 ? -4.392 25.648 -9.116 1.00 19.02 18 ILE B N 1
ATOM 808 C CA . ILE B 1 18 ? -4.756 25.883 -7.727 1.00 18.37 18 ILE B CA 1
ATOM 809 C C . ILE B 1 18 ? -6.207 26.338 -7.608 1.00 18.13 18 ILE B C 1
ATOM 810 O O . ILE B 1 18 ? -6.919 25.938 -6.683 1.00 22.32 18 ILE B O 1
ATOM 815 N N . ASP B 1 19 ? -6.666 27.150 -8.560 1.00 19.74 19 ASP B N 1
ATOM 816 C CA . ASP B 1 19 ? -8.076 27.529 -8.610 1.00 21.20 19 ASP B CA 1
ATOM 817 C C . ASP B 1 19 ? -8.977 26.318 -8.849 1.00 23.17 19 ASP B C 1
ATOM 818 O O . ASP B 1 19 ? -10.044 26.203 -8.240 1.00 23.61 19 ASP B O 1
ATOM 823 N N . LEU B 1 20 ? -8.564 25.444 -9.763 1.00 24.93 20 LEU B N 1
ATOM 824 C CA . LEU B 1 20 ? -9.296 24.206 -10.031 1.00 22.57 20 LEU B CA 1
ATOM 825 C C . LEU B 1 20 ? -9.307 23.284 -8.810 1.00 21.50 20 LEU B C 1
ATOM 826 O O . LEU B 1 20 ? -10.308 22.643 -8.513 1.00 24.85 20 LEU B O 1
ATOM 831 N N . ASP B 1 21 ? -8.176 23.246 -8.116 1.00 19.07 21 ASP B N 1
ATOM 832 C CA . ASP B 1 21 ? -7.971 22.469 -6.889 1.00 19.25 21 ASP B CA 1
ATOM 833 C C . ASP B 1 21 ? -8.944 22.922 -5.801 1.00 23.94 21 ASP B C 1
ATOM 834 O O . ASP B 1 21 ? -9.686 22.128 -5.223 1.00 22.51 21 ASP B O 1
ATOM 839 N N . THR B 1 22 ? -8.944 24.220 -5.539 1.00 22.54 22 THR B N 1
ATOM 840 C CA . THR B 1 22 ? -9.859 24.798 -4.571 1.00 21.48 22 THR B CA 1
ATOM 841 C C . THR B 1 22 ? -11.317 24.483 -4.920 1.00 27.23 22 THR B C 1
ATOM 842 O O . THR B 1 22 ? -12.152 24.288 -4.034 1.00 31.43 22 THR B O 1
ATOM 846 N N . ALA B 1 23 ? -11.611 24.411 -6.216 1.00 24.22 23 ALA B N 1
ATOM 847 C CA . ALA B 1 23 ? -12.971 24.142 -6.681 1.00 27.12 23 ALA B CA 1
ATOM 848 C C . ALA B 1 23 ? -13.295 22.640 -6.676 1.00 29.98 23 ALA B C 1
ATO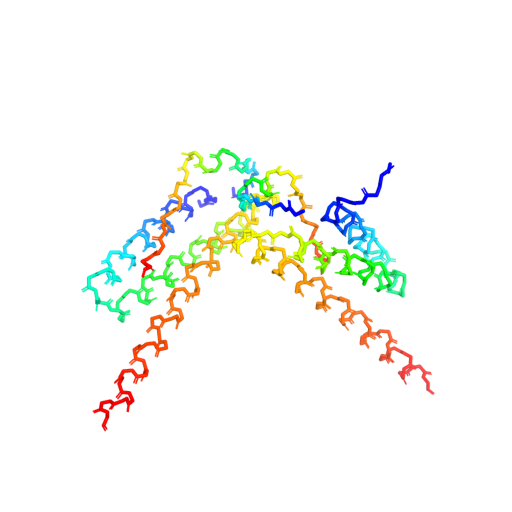M 849 O O . ALA B 1 23 ? -14.396 22.225 -7.075 1.00 32.48 23 ALA B O 1
ATOM 851 N N . THR B 1 24 ? -12.335 21.853 -6.189 1.00 29.93 24 THR B N 1
ATOM 852 C CA . THR B 1 24 ? -12.386 20.384 -6.106 1.00 25.22 24 THR B CA 1
ATOM 853 C C . THR B 1 24 ? -12.517 19.707 -7.478 1.00 33.04 24 THR B C 1
ATOM 854 O O . THR B 1 24 ? -12.999 18.575 -7.578 1.00 30.46 24 THR B O 1
ATOM 858 N N . GLN B 1 25 ? -12.058 20.393 -8.524 1.00 25.21 25 GLN B N 1
ATOM 859 C CA . GLN B 1 25 ? -11.990 19.807 -9.861 1.00 28.41 25 GLN B CA 1
ATOM 860 C C . GLN B 1 25 ? -10.619 19.174 -10.041 1.00 23.01 25 GLN B C 1
ATOM 861 O O . GLN B 1 25 ? -9.766 19.698 -10.749 1.00 23.10 25 GLN B O 1
ATOM 867 N N . TYR B 1 26 ? -10.417 18.036 -9.384 1.00 21.22 26 TYR B N 1
ATOM 868 C CA . TYR B 1 26 ? -9.067 17.497 -9.203 1.00 19.99 26 TYR B CA 1
ATOM 869 C C . TYR B 1 26 ? -8.427 16.944 -10.474 1.00 25.45 26 TYR B C 1
ATOM 870 O O . TYR B 1 26 ? -7.217 17.069 -10.649 1.00 21.70 26 TYR B O 1
ATOM 879 N N . GLU B 1 27 ? -9.218 16.336 -11.355 1.00 23.74 27 GLU B N 1
ATOM 880 C CA . GLU B 1 27 ? -8.666 15.818 -12.605 1.00 25.63 27 GLU B CA 1
ATOM 881 C C . GLU B 1 27 ? -8.121 16.967 -13.452 1.00 26.68 27 GLU B C 1
ATOM 882 O O . GLU B 1 27 ? -7.017 16.887 -13.973 1.00 23.69 27 GLU B O 1
ATOM 888 N N . GLU B 1 28 ? -8.874 18.055 -13.564 1.00 25.09 28 GLU B N 1
ATOM 889 C CA . GLU B 1 28 ? -8.392 19.187 -14.356 1.00 22.32 28 GLU B CA 1
ATOM 890 C C . GLU B 1 28 ? -7.256 19.928 -13.640 1.00 23.57 28 GLU B C 1
ATOM 891 O O . GLU B 1 28 ? -6.313 20.399 -14.281 1.00 20.16 28 GLU B O 1
ATOM 897 N N . ALA B 1 29 ? -7.325 20.008 -12.314 1.00 18.11 29 ALA B N 1
ATOM 898 C CA . ALA B 1 29 ? -6.233 20.588 -11.545 1.00 18.22 29 ALA B CA 1
ATOM 899 C C . ALA B 1 29 ? -4.933 19.813 -11.780 1.00 19.48 29 ALA B C 1
ATOM 900 O O . ALA B 1 29 ? -3.868 20.402 -11.939 1.00 17.97 29 ALA B O 1
ATOM 902 N N . TYR B 1 30 ? -5.026 18.486 -11.784 1.00 17.37 30 TYR B N 1
ATOM 903 C CA . TYR B 1 30 ? -3.827 17.664 -11.933 1.00 14.71 30 TYR B CA 1
ATOM 904 C C . TYR B 1 30 ? -3.166 17.945 -13.274 1.00 16.98 30 TYR B C 1
ATOM 905 O O . TYR B 1 30 ? -1.940 18.084 -13.366 1.00 15.98 30 TYR B O 1
ATOM 914 N N . THR B 1 31 ? -3.986 18.007 -14.319 1.00 19.16 31 THR B N 1
ATOM 915 C CA . THR B 1 31 ? -3.495 18.299 -15.662 1.00 19.17 31 THR B CA 1
ATOM 916 C C . THR B 1 31 ? -2.822 19.668 -15.695 1.00 19.36 31 THR B C 1
ATOM 917 O O . THR B 1 31 ? -1.738 19.814 -16.253 1.00 18.78 31 THR B O 1
ATOM 921 N N . ALA B 1 32 ? -3.458 20.658 -15.077 1.00 17.62 32 ALA B N 1
ATOM 922 C CA . ALA B 1 32 ? -2.929 22.020 -15.071 1.00 16.44 32 ALA B CA 1
ATOM 923 C C . ALA B 1 32 ? -1.639 22.124 -14.250 1.00 14.87 32 ALA B C 1
ATOM 924 O O . ALA B 1 32 ? -0.709 22.832 -14.648 1.00 15.53 32 ALA B O 1
ATOM 926 N N . TYR B 1 33 ? -1.579 21.432 -13.109 1.00 14.28 33 TYR B N 1
ATOM 927 C CA . TYR B 1 33 ? -0.337 21.382 -12.325 1.00 12.54 33 TYR B CA 1
ATOM 928 C C . TYR B 1 33 ? 0.802 20.857 -13.175 1.00 12.16 33 TYR B C 1
ATOM 929 O O . TYR B 1 33 ? 1.906 21.417 -13.152 1.00 12.87 33 TYR B O 1
ATOM 938 N N . TYR B 1 34 ? 0.564 19.777 -13.912 1.00 15.70 34 TYR B N 1
ATOM 939 C CA . TYR B 1 34 ? 1.663 19.204 -14.683 1.00 13.36 34 TYR B CA 1
ATOM 940 C C . TYR B 1 34 ? 2.004 20.048 -15.903 1.00 12.23 34 TYR B C 1
ATOM 941 O O . TYR B 1 34 ? 3.170 20.119 -16.274 1.00 15.63 34 TYR B O 1
ATOM 950 N N . ASN B 1 35 ? 1.018 20.712 -16.505 1.00 14.45 35 ASN B N 1
ATOM 951 C CA . ASN B 1 35 ? 1.343 21.683 -17.555 1.00 16.34 35 ASN B CA 1
ATOM 952 C C . ASN B 1 35 ? 2.231 22.791 -16.986 1.00 15.92 35 ASN B C 1
ATOM 953 O O . ASN B 1 35 ? 3.182 23.234 -17.635 1.00 16.41 35 ASN B O 1
ATOM 958 N N . GLY B 1 36 ? 1.914 23.231 -15.767 1.00 14.59 36 GLY B N 1
ATOM 959 C CA . GLY B 1 36 ? 2.726 24.219 -15.061 1.00 15.00 36 GLY B CA 1
ATOM 960 C C . GLY B 1 36 ? 4.124 23.703 -14.753 1.00 14.40 36 GLY B C 1
ATOM 961 O O . GLY B 1 36 ? 5.125 24.373 -15.024 1.00 14.07 36 GLY B O 1
ATOM 962 N N . LEU B 1 37 ? 4.197 22.503 -14.183 1.00 12.42 37 LEU B N 1
ATOM 963 C CA . LEU B 1 37 ? 5.483 21.874 -13.881 1.00 12.02 37 LEU B CA 1
ATOM 964 C C . LEU B 1 37 ? 6.376 21.772 -15.109 1.00 15.15 37 LEU B C 1
ATOM 965 O O . LEU B 1 37 ? 7.587 22.006 -15.027 1.00 13.61 37 LEU B O 1
ATOM 970 N N . ASP B 1 38 ? 5.798 21.399 -16.246 1.00 14.18 38 ASP B N 1
ATOM 971 C CA . ASP B 1 38 ? 6.594 21.266 -17.475 1.00 12.65 38 ASP B CA 1
ATOM 972 C C . ASP B 1 38 ? 7.219 22.614 -17.865 1.00 14.16 38 ASP B C 1
ATOM 973 O O . ASP B 1 38 ? 8.376 22.678 -18.300 1.00 16.84 38 ASP B O 1
ATOM 978 N N . TYR B 1 39 ? 6.467 23.692 -17.699 1.00 13.60 39 TYR B N 1
ATOM 979 C CA . TYR B 1 39 ? 7.028 25.021 -17.963 1.00 12.34 39 TYR B CA 1
ATOM 980 C C . TYR B 1 39 ? 8.095 25.407 -16.930 1.00 13.51 39 TYR B C 1
ATOM 981 O O . TYR B 1 39 ? 9.097 26.019 -17.276 1.00 14.72 39 TYR B O 1
ATOM 990 N N . LEU B 1 40 ? 7.898 25.054 -15.659 1.00 12.95 40 LEU B N 1
ATOM 991 C CA . LEU B 1 40 ? 8.908 25.394 -14.664 1.00 11.54 40 LEU B CA 1
ATOM 992 C C . LEU B 1 40 ? 10.178 24.599 -14.952 1.00 11.66 40 LEU B C 1
ATOM 993 O O . LEU B 1 40 ? 11.280 25.081 -14.704 1.00 13.81 40 LEU B O 1
ATOM 998 N N . MET B 1 41 ? 10.040 23.390 -15.500 1.00 12.71 41 MET B N 1
ATOM 999 C CA . MET B 1 41 ? 11.217 22.597 -15.857 1.00 13.22 41 MET B CA 1
ATOM 1000 C C . MET B 1 41 ? 12.013 23.317 -16.939 1.00 12.32 41 MET B C 1
ATOM 1001 O O . MET B 1 41 ? 13.247 23.362 -16.900 1.00 15.77 41 MET B O 1
ATOM 1006 N N . LEU B 1 42 ? 11.303 23.872 -17.919 1.00 12.37 42 LEU B N 1
ATOM 1007 C CA . LEU B 1 42 ? 11.934 24.692 -18.957 1.00 14.12 42 LEU B CA 1
ATOM 1008 C C . LEU B 1 42 ? 12.547 25.954 -18.356 1.00 15.10 42 LEU B C 1
ATOM 1009 O O . LEU B 1 42 ? 13.638 26.341 -18.729 1.00 17.40 42 LEU B O 1
ATOM 1014 N N . ALA B 1 43 ? 11.845 26.603 -17.432 1.00 15.82 43 ALA B N 1
ATOM 1015 C CA . ALA B 1 43 ? 12.410 27.781 -16.787 1.00 12.71 43 ALA B CA 1
ATOM 1016 C C . ALA B 1 43 ? 13.731 27.430 -16.095 1.00 15.88 43 ALA B C 1
ATOM 1017 O O . ALA B 1 43 ? 14.687 28.193 -16.157 1.00 16.18 43 ALA B O 1
ATOM 1019 N N . LEU B 1 44 ? 13.789 26.264 -15.457 1.00 15.07 44 LEU B N 1
ATOM 1020 C CA . LEU B 1 44 ? 15.021 25.829 -14.798 1.00 15.98 44 LEU B CA 1
ATOM 1021 C C . LEU B 1 44 ? 16.151 25.677 -15.797 1.00 18.17 44 LEU B C 1
ATOM 1022 O O . LEU B 1 44 ? 17.282 26.109 -15.549 1.00 21.62 44 LEU B O 1
ATOM 1027 N N . LYS B 1 45 ? 15.843 25.054 -16.931 1.00 18.23 45 LYS B N 1
ATOM 1028 C CA . LYS B 1 45 ? 16.844 24.821 -17.961 1.00 20.22 45 LYS B CA 1
ATOM 1029 C C . LYS B 1 45 ? 17.515 26.108 -18.426 1.00 22.47 45 LYS B C 1
ATOM 1030 O O . LYS B 1 45 ? 18.734 26.158 -18.614 1.00 26.46 45 LYS B O 1
ATOM 1036 N N . TYR B 1 46 ? 16.708 27.151 -18.614 1.00 19.13 46 TYR B N 1
ATOM 1037 C CA . TYR B 1 46 ? 17.188 28.385 -19.220 1.00 20.11 46 TYR B CA 1
ATOM 1038 C C . TYR B 1 46 ? 17.606 29.457 -18.203 1.00 18.59 46 TYR B C 1
ATOM 1039 O O . TYR B 1 46 ? 18.046 30.540 -18.582 1.00 23.94 46 TYR B O 1
ATOM 1048 N N . GLU B 1 47 ? 17.495 29.145 -16.913 1.00 17.18 47 GLU B N 1
ATOM 1049 C CA . GLU B 1 47 ? 17.972 30.042 -15.854 1.00 17.56 47 GLU B CA 1
ATOM 1050 C C . GLU B 1 47 ? 19.380 29.646 -15.440 1.00 23.11 47 GLU B C 1
ATOM 1051 O O . GLU B 1 47 ? 19.596 28.510 -15.034 1.00 26.13 47 GLU B O 1
ATOM 1057 N N . LYS B 1 48 ? 20.325 30.577 -15.524 1.00 21.18 48 LYS B N 1
ATOM 1058 C CA . LYS B 1 48 ? 21.724 30.256 -15.248 1.00 21.01 48 LYS B CA 1
ATOM 1059 C C . LYS B 1 48 ? 22.136 30.446 -13.789 1.00 24.56 48 LYS B C 1
ATOM 1060 O O . LYS B 1 48 ? 23.119 29.857 -13.339 1.00 30.78 48 LYS B O 1
ATOM 1066 N N . ASN B 1 49 ? 21.422 31.301 -13.065 1.00 20.50 49 ASN B N 1
ATOM 1067 C CA . ASN B 1 49 ? 21.781 31.611 -11.681 1.00 21.85 49 ASN B CA 1
ATOM 1068 C C . ASN B 1 49 ? 21.391 30.467 -10.739 1.00 23.04 49 ASN B C 1
ATOM 1069 O O . ASN B 1 49 ? 20.225 30.115 -10.643 1.00 19.71 49 ASN B O 1
ATOM 1074 N N . PRO B 1 50 ? 22.367 29.884 -10.032 1.00 21.69 50 PRO B N 1
ATOM 1075 C CA . PRO B 1 50 ? 22.101 28.701 -9.204 1.00 23.31 50 PRO B CA 1
ATOM 1076 C C . PRO B 1 50 ? 21.137 28.965 -8.054 1.00 24.03 50 PRO B C 1
ATOM 1077 O O . PRO B 1 50 ? 20.337 28.078 -7.743 1.00 21.80 50 PRO B O 1
ATOM 1081 N N . LYS B 1 51 ? 21.187 30.149 -7.443 1.00 23.23 51 LYS B N 1
ATOM 1082 C CA . LYS B 1 51 ? 20.267 30.450 -6.349 1.00 24.75 51 LYS B CA 1
ATOM 1083 C C . LYS B 1 51 ? 18.836 30.689 -6.858 1.00 21.42 51 LYS B C 1
ATOM 1084 O O . LYS B 1 51 ? 17.874 30.333 -6.180 1.00 21.53 51 LYS B O 1
ATOM 1090 N N . SER B 1 52 ? 18.689 31.260 -8.053 1.00 18.51 52 SER B N 1
ATOM 1091 C CA . SER B 1 52 ? 17.364 31.344 -8.672 1.00 18.78 52 SER B CA 1
ATOM 1092 C C . SER B 1 52 ? 16.836 29.970 -9.080 1.00 13.72 52 SER B C 1
ATOM 1093 O O . SER B 1 52 ? 15.644 29.699 -8.911 1.00 15.37 52 SER B O 1
ATOM 1096 N N . LYS B 1 53 ? 17.702 29.120 -9.625 1.00 15.79 53 LYS B N 1
ATOM 1097 C CA . LYS B 1 53 ? 17.301 27.744 -9.883 1.00 15.35 53 LYS B CA 1
ATOM 1098 C C . LYS B 1 53 ? 16.777 27.112 -8.593 1.00 16.89 53 LYS B C 1
ATOM 1099 O O . LYS B 1 53 ? 15.752 26.427 -8.606 1.00 16.68 53 LYS B O 1
ATOM 1105 N N . ASP B 1 54 ? 17.475 27.346 -7.482 1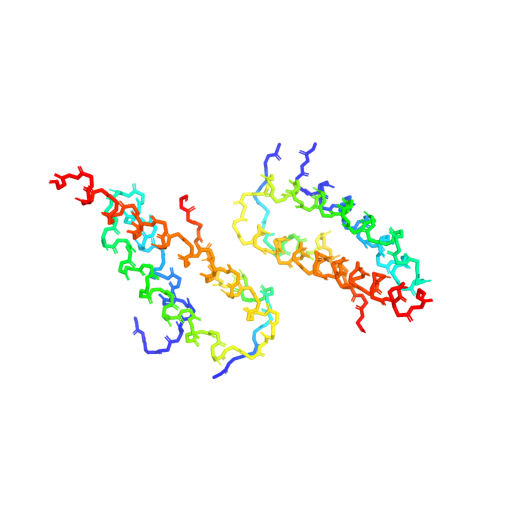.00 15.92 54 ASP B N 1
ATOM 1106 C CA . ASP B 1 54 ? 17.069 26.752 -6.206 1.00 18.08 54 ASP B CA 1
ATOM 1107 C C . ASP B 1 54 ? 15.648 27.189 -5.834 1.00 20.01 54 ASP B C 1
ATOM 1108 O O . ASP B 1 54 ? 14.829 26.374 -5.397 1.00 19.32 54 ASP B O 1
ATOM 1113 N N . LEU B 1 55 ? 15.361 28.472 -6.025 1.00 15.44 55 LEU B N 1
ATOM 1114 C CA . LEU B 1 55 ? 14.032 29.020 -5.725 1.00 18.21 55 LEU B CA 1
ATOM 1115 C C . LEU B 1 55 ? 12.965 28.375 -6.603 1.00 19.23 55 LEU B C 1
ATOM 1116 O O . LEU B 1 55 ? 11.905 27.957 -6.115 1.00 17.92 55 LEU B O 1
ATOM 1121 N N . ILE B 1 56 ? 13.234 28.302 -7.902 1.00 15.22 56 ILE B N 1
ATOM 1122 C CA . ILE B 1 56 ? 12.261 27.720 -8.827 1.00 12.95 56 ILE B CA 1
ATOM 1123 C C . ILE B 1 56 ? 12.041 26.250 -8.499 1.00 14.32 56 ILE B C 1
ATOM 1124 O O . ILE B 1 56 ? 10.903 25.759 -8.514 1.00 15.31 56 ILE B O 1
ATOM 1129 N N . ARG B 1 57 ? 13.124 25.557 -8.176 1.00 13.57 57 ARG B N 1
ATOM 1130 C CA . ARG B 1 57 ? 13.057 24.139 -7.847 1.00 12.44 57 ARG B CA 1
ATOM 1131 C C . ARG B 1 57 ? 12.272 23.876 -6.565 1.00 15.08 57 ARG B C 1
ATOM 1132 O O . ARG B 1 57 ? 11.533 22.886 -6.479 1.00 15.53 57 ARG B O 1
ATOM 1140 N N . ALA B 1 58 ? 12.418 24.757 -5.575 1.00 13.79 58 ALA B N 1
ATOM 1141 C CA . ALA B 1 58 ? 11.653 24.614 -4.335 1.00 14.07 58 ALA B CA 1
ATOM 1142 C C . ALA B 1 58 ? 10.163 24.709 -4.621 1.00 15.81 58 ALA B C 1
ATOM 1143 O O . ALA B 1 58 ? 9.374 23.960 -4.053 1.00 15.71 58 ALA B O 1
ATOM 1145 N N . LYS B 1 59 ? 9.783 25.642 -5.490 1.00 13.75 59 LYS B N 1
ATOM 1146 C CA . LYS B 1 59 ? 8.369 25.814 -5.824 1.00 15.24 59 LYS B CA 1
ATOM 1147 C C . LYS B 1 59 ? 7.886 24.640 -6.673 1.00 15.61 59 LYS B C 1
ATOM 1148 O O . LYS B 1 59 ? 6.809 24.083 -6.413 1.00 15.71 59 LYS B O 1
ATOM 1154 N N . PHE B 1 60 ? 8.676 24.266 -7.677 1.00 13.02 60 PHE B N 1
ATOM 1155 C CA . PHE B 1 60 ? 8.439 23.038 -8.448 1.00 11.20 60 PHE B CA 1
ATOM 1156 C C . PHE B 1 60 ? 8.096 21.848 -7.537 1.00 12.81 60 PHE B C 1
ATOM 1157 O O . PHE B 1 60 ? 7.083 21.167 -7.722 1.00 12.77 60 PHE B O 1
ATOM 1165 N N . THR B 1 61 ? 8.908 21.647 -6.513 1.00 12.08 61 THR B N 1
ATOM 1166 C CA . THR B 1 61 ? 8.726 20.520 -5.604 1.00 13.78 61 THR B CA 1
ATOM 1167 C C . THR B 1 61 ? 7.388 20.614 -4.874 1.00 14.41 61 THR B C 1
ATOM 1168 O O . THR B 1 61 ? 6.685 19.610 -4.738 1.00 15.32 61 THR B O 1
ATOM 1172 N N . GLU B 1 62 ? 7.002 21.817 -4.460 1.00 14.69 62 GLU B N 1
ATOM 1173 C CA . GLU B 1 62 ? 5.710 21.992 -3.799 1.00 13.34 62 GLU B CA 1
ATOM 1174 C C . GLU B 1 62 ? 4.560 21.595 -4.707 1.00 13.44 62 GLU B C 1
ATOM 1175 O O . GLU B 1 62 ? 3.619 20.914 -4.277 1.00 14.54 62 GLU B O 1
ATOM 1181 N N . TYR B 1 63 ? 4.633 22.028 -5.962 1.00 12.47 63 TYR B N 1
ATOM 1182 C CA . TYR B 1 63 ? 3.525 21.793 -6.888 1.00 12.05 63 TYR B CA 1
ATOM 1183 C C . TYR B 1 63 ? 3.503 20.325 -7.294 1.00 11.36 63 TYR B C 1
ATOM 1184 O O . TYR B 1 63 ? 2.428 19.735 -7.451 1.00 15.28 63 TYR B O 1
ATOM 1193 N N . LEU B 1 64 ? 4.689 19.741 -7.444 1.00 9.91 64 LEU B N 1
ATOM 1194 C CA . LEU B 1 64 ? 4.829 18.312 -7.745 1.00 10.27 64 LEU B CA 1
ATOM 1195 C C . LEU B 1 64 ? 4.147 17.487 -6.669 1.00 15.80 64 LEU B C 1
ATOM 1196 O O . LEU B 1 64 ? 3.384 16.544 -6.950 1.00 14.43 64 LEU B O 1
ATOM 1201 N N . ASN B 1 65 ? 4.428 17.831 -5.421 1.00 12.27 65 ASN B N 1
ATOM 1202 C CA . ASN B 1 65 ? 3.870 17.064 -4.321 1.00 13.06 65 ASN B CA 1
ATOM 1203 C C . ASN B 1 65 ? 2.354 17.191 -4.255 1.00 13.77 65 ASN B C 1
ATOM 1204 O O . ASN B 1 65 ? 1.663 16.215 -3.938 1.00 16.06 65 ASN B O 1
ATOM 1209 N N . ARG B 1 66 ? 1.834 18.383 -4.537 1.00 14.16 66 ARG B N 1
ATOM 1210 C CA . ARG B 1 66 ? 0.390 18.575 -4.509 1.00 13.56 66 ARG B CA 1
ATOM 1211 C C . ARG B 1 66 ? -0.267 17.783 -5.636 1.00 14.83 66 ARG B C 1
ATOM 1212 O O . ARG B 1 66 ? -1.294 17.138 -5.431 1.00 13.76 66 ARG B O 1
ATOM 1220 N N . ALA B 1 67 ? 0.324 17.829 -6.823 1.00 13.99 67 ALA B N 1
ATOM 1221 C CA . ALA B 1 67 ? -0.196 17.030 -7.934 1.00 13.57 67 ALA B CA 1
ATOM 1222 C C . ALA B 1 67 ? -0.236 15.531 -7.570 1.00 14.06 67 ALA B C 1
ATOM 1223 O O . ALA B 1 67 ? -1.227 14.854 -7.875 1.00 16.86 67 ALA B O 1
ATOM 1225 N N . GLU B 1 68 ? 0.816 15.033 -6.913 1.00 13.16 68 GLU B N 1
ATOM 1226 C CA . GLU B 1 68 ? 0.886 13.621 -6.520 1.00 17.17 68 GLU B CA 1
ATOM 1227 C C . GLU B 1 68 ? -0.231 13.306 -5.521 1.00 17.35 68 GLU B C 1
ATOM 1228 O O . GLU B 1 68 ? -0.834 12.234 -5.574 1.00 15.86 68 GLU B O 1
ATOM 1234 N N . GLN B 1 69 ? -0.490 14.226 -4.594 1.00 13.25 69 GLN B N 1
ATOM 1235 C CA . GLN B 1 69 ? -1.576 14.044 -3.622 1.00 12.45 69 GLN B CA 1
ATOM 1236 C C . GLN B 1 69 ? -2.914 13.922 -4.328 1.00 15.39 69 GLN B C 1
ATOM 1237 O O . GLN B 1 69 ? -3.757 13.086 -3.955 1.00 18.60 69 GLN B O 1
ATOM 1243 N N . LEU B 1 70 ? -3.115 14.747 -5.351 1.00 14.76 70 LEU B N 1
ATOM 1244 C CA . LEU B 1 70 ? -4.380 14.699 -6.081 1.00 15.18 70 LEU B CA 1
ATOM 1245 C C . LEU B 1 70 ? -4.502 13.380 -6.849 1.00 17.58 70 LEU B C 1
ATOM 1246 O O . LEU B 1 70 ? -5.573 12.771 -6.850 1.00 19.44 70 LEU B O 1
ATOM 1251 N N . LYS B 1 71 ? -3.417 12.948 -7.488 1.00 17.06 71 LYS B N 1
ATOM 1252 C CA . LYS B 1 71 ? -3.412 11.693 -8.247 1.00 15.08 71 LYS B CA 1
ATOM 1253 C C . LYS B 1 71 ? -3.758 10.525 -7.337 1.00 18.04 71 LYS B C 1
ATOM 1254 O O . LYS B 1 71 ? -4.613 9.696 -7.677 1.00 18.69 71 LYS B O 1
ATOM 1260 N N . LYS B 1 72 ? -3.108 10.451 -6.179 1.00 14.29 72 LYS B N 1
ATOM 1261 C CA . LYS B 1 72 ? -3.398 9.341 -5.258 1.00 17.11 72 LYS B CA 1
ATOM 1262 C C . LYS B 1 72 ? -4.839 9.401 -4.759 1.00 19.37 72 LYS B C 1
ATOM 1263 O O . LYS B 1 72 ? -5.497 8.356 -4.593 1.00 19.80 72 LYS B O 1
ATOM 1269 N N . HIS B 1 73 ? -5.335 10.616 -4.529 1.00 18.02 73 HIS B N 1
ATOM 1270 C CA . HIS B 1 73 ? -6.720 10.801 -4.108 1.00 19.74 73 HIS B CA 1
ATOM 1271 C C . HIS B 1 73 ? -7.666 10.291 -5.172 1.00 19.43 73 HIS B C 1
ATOM 1272 O O . HIS B 1 73 ? -8.599 9.543 -4.876 1.00 21.23 73 HIS B O 1
ATOM 1279 N N . LEU B 1 74 ? -7.422 10.683 -6.414 1.00 17.44 74 LEU B N 1
ATOM 1280 C CA . LEU B 1 74 ? -8.302 10.278 -7.501 1.00 17.22 74 LEU B CA 1
ATOM 1281 C C . LEU B 1 74 ? -8.303 8.763 -7.667 1.00 20.09 74 LEU B C 1
ATOM 1282 O O . LEU B 1 74 ? -9.369 8.144 -7.770 1.00 20.68 74 LEU B O 1
ATOM 1287 N N . GLU B 1 75 ? -7.120 8.157 -7.678 1.00 17.42 75 GLU B N 1
ATOM 1288 C CA . GLU B 1 75 ? -7.036 6.711 -7.890 1.00 18.30 75 GLU B CA 1
ATOM 1289 C C . GLU B 1 75 ? -7.613 5.927 -6.717 1.00 16.26 75 GLU B C 1
ATOM 1290 O O . GLU B 1 75 ? -8.270 4.898 -6.913 1.00 17.47 75 GLU B O 1
ATOM 1296 N N . SER B 1 76 ? -7.387 6.411 -5.500 1.00 20.00 76 SER B N 1
ATOM 1297 C CA . SER B 1 76 ? -7.908 5.734 -4.319 1.00 25.56 76 SER B CA 1
ATOM 1298 C C . SER B 1 76 ? -9.423 5.812 -4.295 1.00 20.90 76 SER B C 1
ATOM 1299 O O . SER B 1 76 ? -10.083 4.838 -3.958 1.00 21.12 76 SER B O 1
ATOM 1302 N N . GLU B 1 77 ? -9.976 6.968 -4.667 1.00 20.92 77 GLU B N 1
ATOM 1303 C CA . GLU B 1 77 ? -11.428 7.118 -4.697 1.00 21.17 77 GLU B CA 1
ATOM 1304 C C . GLU B 1 77 ? -12.043 6.136 -5.693 1.00 25.27 77 GLU B C 1
ATOM 1305 O O . GLU B 1 77 ? -13.109 5.556 -5.436 1.00 24.01 77 GLU B O 1
ATOM 1311 N N . GLU B 1 78 ? -11.366 5.937 -6.822 1.00 21.99 78 GLU B N 1
ATOM 1312 C CA . GLU B 1 78 ? -11.876 5.016 -7.826 1.00 22.42 78 GLU B CA 1
ATOM 1313 C C . GLU B 1 78 ? -11.822 3.595 -7.290 1.00 21.16 78 GLU B C 1
ATOM 1314 O O . GLU B 1 78 ? -12.765 2.849 -7.455 1.00 22.67 78 GLU B O 1
ATOM 1320 N N . ALA B 1 79 ? -10.727 3.237 -6.628 1.00 20.58 79 ALA B N 1
ATOM 1321 C CA . ALA B 1 79 ? -10.592 1.864 -6.137 1.00 21.98 79 ALA B CA 1
ATOM 1322 C C . ALA B 1 79 ? -11.588 1.600 -5.011 1.00 23.26 79 ALA B C 1
ATOM 1323 O O . ALA B 1 79 ? -12.084 0.487 -4.846 1.00 24.91 79 ALA B O 1
ATOM 1325 N N . ASN B 1 80 ? -11.889 2.637 -4.237 1.00 23.79 80 ASN B N 1
ATOM 1326 C CA . ASN B 1 80 ? -12.839 2.497 -3.139 1.00 24.69 80 ASN B CA 1
ATOM 1327 C C . ASN B 1 80 ? -14.263 2.305 -3.643 1.00 25.84 80 ASN B C 1
ATOM 1328 O O . ASN B 1 80 ? -15.073 1.630 -3.008 1.00 27.85 80 ASN B O 1
ATOM 1333 N N . ALA B 1 81 ? -14.554 2.894 -4.797 1.00 28.38 81 ALA B N 1
ATOM 1334 C CA . ALA B 1 81 ? -15.900 2.856 -5.359 1.00 31.23 81 ALA B CA 1
ATOM 1335 C C . ALA B 1 81 ? -16.128 1.559 -6.119 1.00 33.88 81 ALA B C 1
ATOM 1336 O O . ALA B 1 81 ? -17.268 1.148 -6.353 1.00 38.16 81 ALA B O 1
ATOM 1338 N N . ALA B 1 82 ? -15.034 0.917 -6.506 1.00 31.31 82 ALA B N 1
ATOM 1339 C CA . ALA B 1 82 ? -15.109 -0.304 -7.285 1.00 29.83 82 ALA B CA 1
ATOM 1340 C C . ALA B 1 82 ? -15.594 -1.449 -6.403 1.00 29.58 82 ALA B C 1
ATOM 1341 O O . ALA B 1 82 ? -16.166 -2.417 -6.898 1.00 33.06 82 ALA B O 1
ATOM 1343 N N . ASN C 2 2 ? 0.132 42.044 15.060 1.00 65.73 183 ASN C N 1
ATOM 1344 C CA . ASN C 2 2 ? 0.509 40.650 14.859 1.00 58.97 183 ASN C CA 1
ATOM 1345 C C . ASN C 2 2 ? 1.040 40.370 13.445 1.00 51.04 183 ASN C C 1
ATOM 1346 O O . ASN C 2 2 ? 2.244 40.168 13.264 1.00 52.65 183 ASN C O 1
ATOM 1351 N N . TYR C 2 3 ? 0.157 40.359 12.448 1.00 41.04 184 TYR C N 1
ATOM 1352 C CA . TYR C 2 3 ? 0.583 40.041 11.087 1.00 34.39 184 TYR C CA 1
ATOM 1353 C C . TYR C 2 3 ? 1.011 41.293 10.340 1.00 36.35 184 TYR C C 1
ATOM 1354 O O . TYR C 2 3 ? 0.526 42.394 10.612 1.00 38.24 184 TYR C O 1
ATOM 1363 N N . SER C 2 4 ? 1.920 41.120 9.388 1.00 28.63 185 SER C N 1
ATOM 1364 C CA . SER C 2 4 ? 2.387 42.242 8.598 1.00 29.69 185 SER C CA 1
ATOM 1365 C C . SER C 2 4 ? 2.344 41.904 7.123 1.00 28.53 185 SER C C 1
ATOM 1366 O O . SER C 2 4 ? 2.416 40.736 6.749 1.00 26.26 185 SER C O 1
ATOM 1369 N N . ASN C 2 5 ? 2.203 42.922 6.288 1.00 29.19 186 ASN C N 1
ATOM 1370 C CA A ASN C 2 5 ? 2.342 42.731 4.851 0.57 28.07 186 ASN C CA 1
ATOM 1371 C CA B ASN C 2 5 ? 2.317 42.759 4.849 0.43 28.12 186 ASN C CA 1
ATOM 1372 C C . ASN C 2 5 ? 3.456 43.635 4.350 1.00 31.12 186 ASN C C 1
ATOM 1373 O O . ASN C 2 5 ? 3.226 44.745 3.885 1.00 35.43 186 ASN C O 1
ATOM 1382 N N . THR C 2 6 ? 4.677 43.129 4.470 1.00 32.13 187 THR C N 1
ATOM 1383 C CA . THR C 2 6 ? 5.889 43.870 4.159 1.00 30.78 187 THR C CA 1
ATOM 1384 C C . THR C 2 6 ? 6.243 43.783 2.679 1.00 28.77 187 THR C C 1
ATOM 1385 O O . THR C 2 6 ? 6.334 42.697 2.129 1.00 30.09 187 THR C O 1
ATOM 1389 N N . ASP C 2 7 ? 6.424 44.923 2.012 1.00 34.17 188 ASP C N 1
ATOM 1390 C CA . ASP C 2 7 ? 6.919 44.844 0.643 1.00 39.43 188 ASP C CA 1
ATOM 1391 C C . ASP C 2 7 ? 8.337 44.286 0.687 1.00 31.79 188 ASP C C 1
ATOM 1392 O O . ASP C 2 7 ? 9.119 44.659 1.565 1.00 41.80 188 ASP C O 1
ATOM 1397 N N . PRO C 2 8 ? 8.673 43.383 -0.245 1.00 36.47 189 PRO C N 1
ATOM 1398 C CA . PRO C 2 8 ? 9.995 42.749 -0.273 1.00 35.66 189 PRO C CA 1
ATOM 1399 C C . PRO C 2 8 ? 11.151 43.742 -0.429 1.00 34.71 189 PRO C C 1
ATOM 1400 O O . PRO C 2 8 ? 12.196 43.569 0.194 1.00 30.01 189 PRO C O 1
ATOM 1404 N N . GLU C 2 9 ? 10.974 44.778 -1.238 1.00 34.23 190 GLU C N 1
ATOM 1405 C CA . GLU C 2 9 ? 12.046 45.753 -1.395 1.00 36.96 190 GLU C CA 1
ATOM 1406 C C . GLU C 2 9 ? 12.275 46.499 -0.075 1.00 38.98 190 GLU C C 1
ATOM 1407 O O . GLU C 2 9 ? 13.403 46.869 0.258 1.00 42.53 190 GLU C O 1
ATOM 1413 N N . GLU C 2 10 ? 11.197 46.700 0.678 1.00 42.63 191 GLU C N 1
ATOM 1414 C CA . GLU C 2 10 ? 11.258 47.342 1.988 1.00 41.29 191 GLU C CA 1
ATOM 1415 C C . GLU C 2 10 ? 11.921 46.432 3.017 1.00 41.16 191 GLU C C 1
ATOM 1416 O O . GLU C 2 10 ? 12.724 46.874 3.841 1.00 41.46 191 GLU C O 1
ATOM 1422 N N . LEU C 2 11 ? 11.561 45.157 2.970 1.00 33.15 192 LEU C N 1
ATOM 1423 C CA . LEU C 2 11 ? 12.166 44.167 3.849 1.00 30.49 192 LEU C CA 1
ATOM 1424 C C . LEU C 2 11 ? 13.684 44.173 3.666 1.00 35.92 192 LEU C C 1
ATOM 1425 O O . LEU C 2 11 ? 14.431 44.188 4.641 1.00 34.77 192 LEU C O 1
ATOM 1430 N N . LEU C 2 12 ? 14.134 44.185 2.415 1.00 36.66 193 LEU C N 1
ATOM 1431 C CA . LEU C 2 12 ? 15.560 44.055 2.107 1.00 31.67 193 LEU C CA 1
ATOM 1432 C C . LEU C 2 12 ? 16.391 45.290 2.445 1.00 43.57 193 LEU C C 1
ATOM 1433 O O . LEU C 2 12 ? 17.616 45.212 2.545 1.00 46.10 193 LEU C O 1
ATOM 1438 N N . ARG C 2 13 ? 15.739 46.430 2.609 1.00 44.85 194 ARG C N 1
ATOM 1439 C CA . ARG C 2 13 ? 16.465 47.617 3.037 1.00 48.41 194 ARG C CA 1
ATOM 1440 C C . ARG C 2 13 ? 16.607 47.638 4.556 1.00 51.55 194 ARG C C 1
ATOM 1441 O O . ARG C 2 13 ? 17.630 48.081 5.080 1.00 55.24 194 ARG C O 1
ATOM 1449 N N . LYS C 2 14 ? 15.588 47.144 5.258 1.00 39.55 195 LYS C N 1
ATOM 1450 C CA . LYS C 2 14 ? 15.589 47.154 6.721 1.00 40.09 195 LYS C CA 1
ATOM 1451 C C . LYS C 2 14 ? 16.251 45.912 7.297 1.00 36.46 195 LYS C C 1
ATOM 1452 O O . LYS C 2 14 ? 16.704 45.914 8.443 1.00 37.03 195 LYS C O 1
ATOM 1458 N N . HIS C 2 15 ? 16.316 44.858 6.496 1.00 27.22 196 HIS C N 1
ATOM 1459 C CA . HIS C 2 15 ? 16.905 43.601 6.952 1.00 25.23 196 HIS C CA 1
ATOM 1460 C C . HIS C 2 15 ? 17.840 42.982 5.933 1.00 29.41 196 HIS C C 1
ATOM 1461 O O . HIS C 2 15 ? 17.397 42.289 5.017 1.00 33.69 196 HIS C O 1
ATOM 1468 N N . VAL C 2 16 ? 19.136 43.203 6.115 1.00 24.25 197 VAL C N 1
ATOM 1469 C CA . VAL C 2 16 ? 20.126 42.667 5.195 1.00 23.58 197 VAL C CA 1
ATOM 1470 C C . VAL C 2 16 ? 20.603 41.304 5.687 1.00 23.31 197 VAL C C 1
ATOM 1471 O O . VAL C 2 16 ? 21.206 41.193 6.754 1.00 25.86 197 VAL C O 1
ATOM 1475 N N . PHE C 2 17 ? 20.307 40.261 4.916 1.00 20.98 198 PHE C N 1
ATOM 1476 C CA . PHE C 2 17 ? 20.640 38.902 5.332 1.00 20.26 198 PHE C CA 1
ATOM 1477 C C . PHE C 2 17 ? 22.104 38.604 5.058 1.00 26.02 198 PHE C C 1
ATOM 1478 O O . PHE C 2 17 ? 22.583 38.815 3.942 1.00 32.92 198 PHE C O 1
ATOM 1486 N N . PRO C 2 18 ? 22.816 38.105 6.076 1.00 23.63 199 PRO C N 1
ATOM 1487 C CA . PRO C 2 18 ? 24.240 37.785 5.942 1.00 24.11 199 PRO C CA 1
ATOM 1488 C C . PRO C 2 18 ? 24.444 36.491 5.169 1.00 29.74 199 PRO C C 1
ATOM 1489 O O . PRO C 2 18 ? 23.559 35.632 5.179 1.00 29.53 199 PRO C O 1
ATOM 1493 N N . SER C 2 19 ? 25.577 36.359 4.485 1.00 29.34 200 SER C N 1
ATOM 1494 C CA . SER C 2 19 ? 25.813 35.139 3.724 1.00 32.55 200 SER C CA 1
ATOM 1495 C C . SER C 2 19 ? 26.618 34.179 4.566 1.00 24.64 200 SER C C 1
ATOM 1496 O O . SER C 2 19 ? 27.467 34.597 5.354 1.00 27.20 200 SER C O 1
ATOM 1499 N N . VAL C 2 20 ? 26.357 32.886 4.407 1.00 24.59 201 VAL C N 1
ATOM 1500 C CA . VAL C 2 20 ? 27.121 31.884 5.126 1.00 25.03 201 VAL C CA 1
ATOM 1501 C C . VAL C 2 20 ? 28.534 31.773 4.562 1.00 28.67 201 VAL C C 1
ATOM 1502 O O . VAL C 2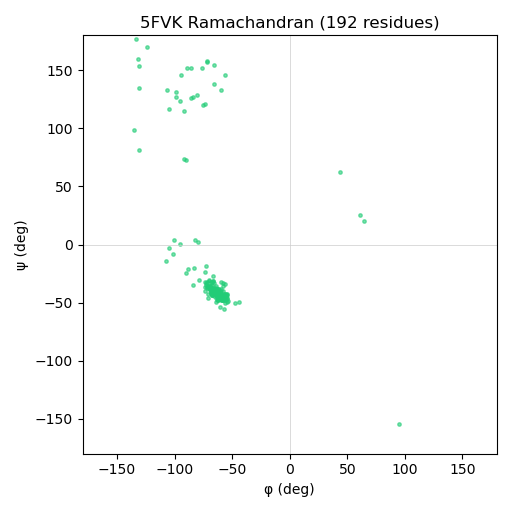 20 ? 28.780 32.158 3.411 1.00 28.63 201 VAL C O 1
ATOM 1506 N N . PRO C 2 21 ? 29.480 31.275 5.382 1.00 30.31 202 PRO C N 1
ATOM 1507 C CA . PRO C 2 21 ? 30.860 31.039 4.937 1.00 35.33 202 PRO C CA 1
ATOM 1508 C C . PRO C 2 21 ? 30.918 30.128 3.722 1.00 41.77 202 PRO C C 1
ATOM 1509 O O . PRO C 2 21 ? 30.103 29.215 3.600 1.00 39.44 202 PRO C O 1
ATOM 1513 N N . LYS C 2 22 ? 31.884 30.374 2.843 1.00 52.19 203 LYS C N 1
ATOM 1514 C CA . LYS C 2 22 ? 31.949 29.680 1.565 1.00 59.09 203 LYS C CA 1
ATOM 1515 C C . LYS C 2 22 ? 33.389 29.394 1.159 1.00 63.52 203 LYS C C 1
ATOM 1516 O O . LYS C 2 22 ? 33.918 28.322 1.449 1.00 65.51 203 LYS C O 1
ATOM 1522 N N . TYR D 2 3 ? 18.492 32.189 -22.728 1.00 43.33 184 TYR D N 1
ATOM 1523 C CA . TYR D 2 3 ? 19.063 31.947 -21.407 1.00 43.55 184 TYR D CA 1
ATOM 1524 C C . TYR D 2 3 ? 19.139 33.236 -20.593 1.00 51.29 184 TYR D C 1
ATOM 1525 O O . TYR D 2 3 ? 19.409 34.309 -21.132 1.00 58.18 184 TYR D O 1
ATOM 1534 N N . SER D 2 4 ? 18.895 33.130 -19.291 1.00 49.71 185 SER D N 1
ATOM 1535 C CA . SER D 2 4 ? 18.944 34.299 -18.424 1.00 47.91 185 SER D CA 1
ATOM 1536 C C . SER D 2 4 ? 19.762 34.041 -17.166 1.00 42.97 185 SER D C 1
ATOM 1537 O O . SER D 2 4 ? 19.987 32.898 -16.764 1.00 31.92 185 SER D O 1
ATOM 1540 N N . ASN D 2 5 ? 20.203 35.126 -16.549 1.00 39.66 186 ASN D N 1
ATOM 1541 C CA . ASN D 2 5 ? 20.988 35.055 -15.333 1.00 29.49 186 ASN D CA 1
ATOM 1542 C C . ASN D 2 5 ? 20.396 36.009 -14.309 1.00 29.60 186 ASN D C 1
ATOM 1543 O O . ASN D 2 5 ? 20.873 37.133 -14.133 1.00 33.65 186 ASN D O 1
ATOM 1548 N N . THR D 2 6 ? 19.344 35.546 -13.647 1.00 29.57 187 THR D N 1
ATOM 1549 C CA . THR D 2 6 ? 18.542 36.387 -12.773 1.00 32.40 187 THR D CA 1
ATOM 1550 C C . THR D 2 6 ? 18.905 36.237 -11.307 1.00 27.76 187 THR D C 1
ATOM 1551 O O . THR D 2 6 ? 18.918 35.132 -10.751 1.00 27.53 187 THR D O 1
ATOM 1555 N N . ASP D 2 7 ? 19.182 37.371 -10.681 1.00 29.21 188 ASP D N 1
ATOM 1556 C CA . ASP D 2 7 ? 19.324 37.449 -9.243 1.00 33.42 188 ASP D CA 1
ATOM 1557 C C . ASP D 2 7 ? 18.015 36.989 -8.591 1.00 30.91 188 ASP D C 1
ATOM 1558 O O . ASP D 2 7 ? 16.937 37.389 -9.030 1.00 32.17 188 ASP D O 1
ATOM 1563 N N . PRO D 2 8 ? 18.103 36.117 -7.570 1.00 33.23 189 PRO D N 1
ATOM 1564 C CA . PRO D 2 8 ? 16.927 35.583 -6.868 1.00 34.63 189 PRO D CA 1
ATOM 1565 C C . PRO D 2 8 ? 16.001 36.664 -6.313 1.00 28.40 189 PRO D C 1
ATOM 1566 O O . PRO D 2 8 ? 14.785 36.540 -6.442 1.00 28.41 189 PRO D O 1
ATOM 1570 N N . GLU D 2 9 ? 16.557 37.715 -5.711 1.00 32.38 190 GLU D N 1
ATOM 1571 C CA . GLU D 2 9 ? 15.722 38.817 -5.243 1.00 31.37 190 GLU D CA 1
ATOM 1572 C C . GLU D 2 9 ? 15.028 39.493 -6.425 1.00 32.77 190 GLU D C 1
ATOM 1573 O O . GLU D 2 9 ? 13.871 39.880 -6.334 1.00 33.68 190 GLU D O 1
ATOM 1579 N N . GLU D 2 10 ? 15.735 39.622 -7.542 1.00 30.30 191 GLU D N 1
ATOM 1580 C CA . GLU D 2 10 ? 15.141 40.206 -8.740 1.00 30.22 191 GLU D CA 1
ATOM 1581 C C . GLU D 2 10 ? 14.084 39.290 -9.343 1.00 33.44 191 GLU D C 1
ATOM 1582 O O . GLU D 2 10 ? 13.078 39.757 -9.879 1.00 32.70 191 GLU D O 1
ATOM 1588 N N . LEU D 2 11 ? 14.320 37.985 -9.259 1.00 27.12 192 LEU D N 1
ATOM 1589 C CA . LEU D 2 11 ? 13.329 37.014 -9.697 1.00 27.32 192 LEU D CA 1
ATOM 1590 C C . LEU D 2 11 ? 12.052 37.163 -8.881 1.00 28.16 192 LEU D C 1
ATOM 1591 O O . LEU D 2 11 ? 10.947 37.174 -9.426 1.00 30.53 192 LEU D O 1
ATOM 1596 N N . LEU D 2 12 ? 12.215 37.290 -7.571 1.00 28.42 193 LEU D N 1
ATOM 1597 C CA . LEU D 2 12 ? 11.069 37.329 -6.669 1.00 34.52 193 LEU D CA 1
ATOM 1598 C C . LEU D 2 12 ? 10.324 38.651 -6.739 1.00 38.57 193 LEU D C 1
ATOM 1599 O O . LEU D 2 12 ? 9.139 38.722 -6.408 1.00 43.72 193 LEU D O 1
ATOM 1604 N N . ARG D 2 13 ? 11.022 39.692 -7.173 1.00 35.34 194 ARG D N 1
ATOM 1605 C CA . ARG D 2 13 ? 10.416 41.002 -7.328 1.00 44.01 194 ARG D CA 1
ATOM 1606 C C . ARG D 2 13 ? 9.418 40.992 -8.481 1.00 42.68 194 ARG D C 1
ATOM 1607 O O . ARG D 2 13 ? 8.373 41.637 -8.410 1.00 43.00 194 ARG D O 1
ATOM 1615 N N . LYS D 2 14 ? 9.729 40.234 -9.530 1.00 37.41 195 LYS D N 1
ATOM 1616 C CA . LYS D 2 14 ? 8.909 40.246 -10.738 1.00 39.57 195 LYS D CA 1
ATOM 1617 C C . LYS D 2 14 ? 7.971 39.048 -10.859 1.00 31.62 195 LYS D C 1
ATOM 1618 O O . LYS D 2 14 ? 7.123 39.014 -11.747 1.00 36.23 195 LYS D O 1
ATOM 1624 N N . 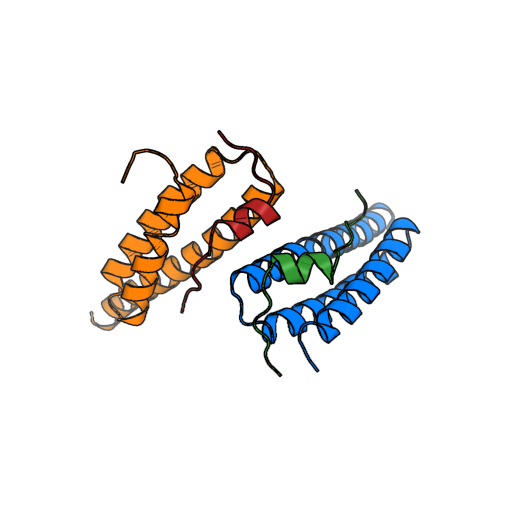HIS D 2 15 ? 8.114 38.061 -9.980 1.00 28.42 196 HIS D N 1
ATOM 1625 C CA . HIS D 2 15 ? 7.219 36.910 -10.024 1.00 27.11 196 HIS D CA 1
ATOM 1626 C C . HIS D 2 15 ? 6.633 36.584 -8.666 1.00 32.30 196 HIS D C 1
ATOM 1627 O O . HIS D 2 15 ? 7.338 36.568 -7.658 1.00 37.18 196 HIS D O 1
ATOM 1634 N N . VAL D 2 16 ? 5.331 36.330 -8.653 1.00 18.98 197 VAL D N 1
ATOM 1635 C CA . VAL D 2 16 ? 4.649 35.848 -7.462 1.00 18.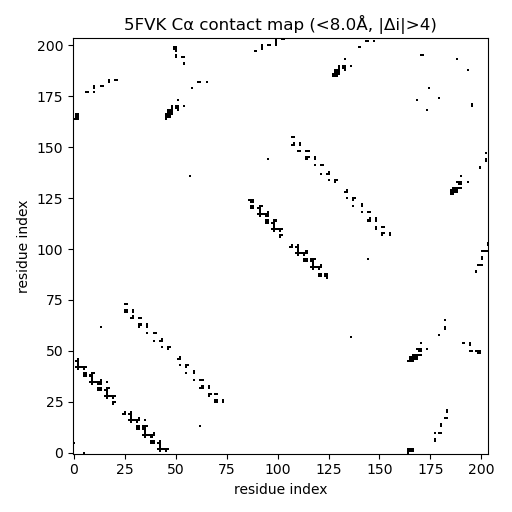86 197 VAL D CA 1
ATOM 1636 C C . VAL D 2 16 ? 4.356 34.369 -7.640 1.00 23.64 197 VAL D C 1
ATOM 1637 O O . VAL D 2 16 ? 3.606 33.984 -8.537 1.00 20.69 197 VAL D O 1
ATOM 1641 N N . PHE D 2 17 ? 4.939 33.537 -6.788 1.00 16.93 198 PHE D N 1
ATOM 1642 C CA . PHE D 2 17 ? 4.667 32.110 -6.851 1.00 17.58 198 PHE D CA 1
ATOM 1643 C C . PHE D 2 17 ? 3.396 31.797 -6.080 1.00 18.02 198 PHE D C 1
ATOM 1644 O O . PHE D 2 17 ? 3.249 32.185 -4.921 1.00 22.34 198 PHE D O 1
ATOM 1652 N N . PRO D 2 18 ? 2.456 31.112 -6.733 1.00 18.24 199 PRO D N 1
ATOM 1653 C CA . PRO D 2 18 ? 1.195 30.752 -6.075 1.00 22.58 199 PRO D CA 1
ATOM 1654 C C . PRO D 2 18 ? 1.414 29.757 -4.934 1.00 23.16 199 PRO D C 1
ATOM 1655 O O . PRO D 2 18 ? 2.409 29.027 -4.932 1.00 22.37 199 PRO D O 1
ATOM 1659 N N . SER D 2 19 ? 0.502 29.748 -3.968 1.00 21.89 200 SER D N 1
ATOM 1660 C CA . SER D 2 19 ? 0.570 28.809 -2.859 1.00 19.98 200 SER D CA 1
ATOM 1661 C C . SER D 2 19 ? -0.500 27.738 -3.021 1.00 18.37 200 SER D C 1
ATOM 1662 O O . SER D 2 19 ? -1.650 28.063 -3.303 1.00 20.49 200 SER D O 1
ATOM 1665 N N . VAL D 2 20 ? -0.125 26.468 -2.855 1.00 18.59 201 VAL D N 1
ATOM 1666 C CA . VAL D 2 20 ? -1.089 25.374 -2.965 1.00 17.66 201 VAL D CA 1
ATOM 1667 C C . VAL D 2 20 ? -2.039 25.359 -1.766 1.00 25.18 201 VAL D C 1
ATOM 1668 O O . VAL D 2 20 ? -1.712 25.907 -0.705 1.00 27.20 201 VAL D O 1
ATOM 1672 N N . PRO D 2 21 ? -3.226 24.747 -1.932 1.00 26.43 202 PRO D N 1
ATOM 1673 C CA . PRO D 2 21 ? -4.135 24.590 -0.794 1.00 30.77 202 PRO D CA 1
ATOM 1674 C C . PRO D 2 21 ? -3.501 23.752 0.306 1.00 31.84 202 PRO D C 1
ATOM 1675 O O . PRO D 2 21 ? -2.842 22.774 -0.052 1.00 42.10 202 PRO D O 1
#

GO terms:
  GO:0000727 double-strand break repair via break-induced replication (P, HMP)
  GO:0005524 ATP binding (F, IDA)
  GO:0005768 endosome (C, IDA)
  GO:0016020 membrane (C, IDA)
  GO:0016887 ATP hydrolysis activity (F, IDA)
  GO:0061709 reticulophagy (P, IDA)
  GO:0016125 sterol metabolic process (P, IGI)
  GO:0005524 ATP binding (F, IMP)
  GO:0005737 cytoplasm (C, HDA)
  GO:0005783 endoplasmic reticulum (C, HDA)
  GO:0045053 protein retention in Golgi apparatus (P, IMP)
  GO:0045324 late endosome to vacuole transport (P, IMP)
  GO:0016887 ATP hydrolysis activity (F, IMP)
  GO:0016125 sterol metabolic process (P, IMP)
  GO:0016236 macroautophagy (P, IMP)
  GO:0032511 late endosome to vacuole transport via multivesicular body sorting pathway (P, IMP)
  GO:0070676 intralumenal vesicle formation (P, IMP)
  GO:1990621 ESCRT IV complex (C, IDA)
  GO:0042802 identical protein binding (F, IPI)
  GO:0005515 protein binding (F, IPI)

Nearest PDB structures (foldseek):
  4niq-assembly1_A  TM=1.006E+00  e=1.038E-10  Saccharomyces cerevisiae S288C
  4niq-assembly2_B  TM=1.005E+00  e=1.641E-09  Saccharomyces cerevisiae S288C
  5fvl-assembly2_B  TM=9.823E-01  e=1.750E-09  Saccharomyces cerevisiae
  4a5x-assembly1_A  TM=9.780E-01  e=1.245E-04  Homo sapiens
  4a5x-assembly2_B  TM=9.686E-01  e=1.509E-04  Homo sapiens

CATH classification: 1.20.58.80

Radius of gyration: 19.78 Å; Cα contacts (8 Å, |Δi|>4): 262; chains: 4; bounding box: 55×48×46 Å

Foldseek 3Di:
DALVVLLVVLVVLLVVLVVCVVVVVLVVSLVSLVVSLVSLVVSLVRDDDVVVNVVSVVVSVVSVVVSVVSVVVVVVVVVVVD/DDPDPLLVVLVVLQVVLVVCVVVVVLVVSLVSLVVSLVSLVVVLVPDDDPVVNVVSVVVSVVSVVVSVVSVCVVVVVVVVVD/DDDDDDPVRCCVVDPDDDDDD/DDDDDPVRVCVPDDDDDDD

Organism: Saccharomyces cerevisiae (strain ATCC 204508 / S288c) (NCBI:txid559292)

InterPro domains:
  IPR003593 AAA+ ATPase domain [SM00382] (165-300)
  IPR003959 ATPase, AAA-type, core [PF00004] (169-298)
  IPR003960 ATPase, AAA-type, conserved site [PS00674] (270-289)
  IPR007330 MIT domain [PF04212] (7-72)
  IPR007330 MIT domain [SM00745] (3-80)
  IPR015415 Spastin/Vps4, C-terminal [PF09336] (373-433)
  IPR027417 P-loop containing nucleoside triphosphate hydrolase [G3DSA:3.40.50.300] (128-425)
  IPR027417 P-loop containing nucleoside triphosphate hydrolase [SSF52540] (128-427)
  IPR036181 MIT domain superfamily [SSF116846] (1-90)
  IPR041569 AAA ATPase, AAA+ lid domain [PF17862] (322-364)
  IPR045253 Vacuolar protein sorting-associated protein 4, MIT domain [cd02678] (5-79)
  IPR050304 Microtubule-severing AAA ATPase [PTHR23074] (25-434)

Sequence (204 aa):
MSTTGDFLTKGIELVQKAIDLDTATQYEEAYTAYYNGLDYLMLALKYEKNPKSKDLIRAKFTEEYLNRAEQLKKHLESEEANAAMSTGDFLTKGIEELVQKAIDLDTATQYEEAYTAYYNGLDYLMLALKYEKNPKSKDLIRAKFTEYLNRAEQLKKHLESEEANAANYSNNTDPEELLRKHVFPSVPKYSNTDPEELLRKHVFPSVP

B-factor: mean 28.02, std 13.64, range [9.57, 106.23]

Solvent-accessible surface area: 11914 Å² total; per-residue (Å²): 156,36,6,24,89,11,2,62,93,0,26,105,28,0,70,108,0,14,83,25,3,99,57,91,92,54,123,105,0,54,80,3,0,80,56,0,6,85,62,0,75,57,0,19,124,50,1,126,21,57,52,0,48,4,4,0,76,27,31,36,63,35,0,53,88,41,0,74,99,5,76,142,80,36,90,52,94,122,75,124,90,120,196,90,140,25,98,56,14,54,29,0,21,102,40,0,75,115,0,13,84,33,4,98,57,83,95,53,108,112,0,53,79,3,0,79,65,0,3,84,63,0,104,68,9,22,113,72,6,120,28,92,99,0,55,70,13,1,104,56,7,27,62,70,0,60,74,42,0,81,106,6,81,126,79,28,91,58,87,98,73,122,93,121,131,120,32,104,30,72,6,72,81,1,43,153,140,25,115,23,25,93,36,35,252,168,56,114,34,68,21,39,70,8,2,79,135,30,71,4,11,76,43,85

Secondary structure (DSSP, 8-state):
--HHHHHHHHHHHHHHHHHHHHTT-HHHHHHHHHHHHHHHHHHHHHB--HHHHHHHHHHHHHHHHHHHHHHHHHHHHHHHH-/--S--HHHHHHHHHHHHHHHHHTT-HHHHHHHHHHHHHHHHHHHHHB--HHHHHHHHHHHHHHHHHHHHHHHHHHHHHHHH-/--B---HHHHHHH--PPPPP-/-B---HHHHHHH-------